Protein AF-A0A7S2SGD9-F1 (afdb_monomer_lite)

Radius of gyration: 20.85 Å; chains: 1; bounding box: 43×42×76 Å

Sequence (222 aa):
QHVSHALKRRSTAASSLIRLTALGIPIEDQLAEINSCLSDIDQLLIPSTINNFINQRFILRKEREIISVFEEAEPKALNYLIAHSRLGLLFYKIKDHRNFSGQHRTELIDLLAVEKISQLTVISRVIVLHALQIMKIPANTRAEYWVRNIILSTKQDDLSELKTLTDAKGDYFCMNKLIYEDIRSETVRQVLLNHFLKESRVQQAHMKMKTKKAKLRSQKAW

pLDDT: mean 83.98, std 17.93, range [31.66, 98.44]

Organism: NCBI:txid49252

Secondary structure (DSSP, 8-state):
-----------SHHHHHHHHHTTT--HHHHHHHHHHHHHHH--TTS-HHHHHHHSHHHHHHHHHHHHHHHHH--HHHHHHHHHHTTHHHHHHHS-B-TTSS-BHHHHHHHIIIIISGGG--HHHHHHHHHHHHHT-GGG-TTHHHHHHHHHHT--HHHHHHHHHHHHTTSSS--HHHIIIII---HHHHHHHHHHHHHHHHHHHHHHHTT-HHHHHHHHH--

Foldseek 3Di:
DDDDDDDDDDDDPVVVVVVCVVVCDPLVVLLVLLVVLLVVLDDVVDDNVRCCVPVVVVNVVSLVSNLVSLVPDDLVSNQVSLVRNQLLSNLVRQAQDPVDPDGSSVSSLCCCLPVCVVSYQLVSLLSSLVSLVSVQLQVDPCSLVSNLSSQLVQAAVSNVVNQCVQQVPPDPRHPVCCLPPRDPDPVSSVSNVVRVVVRVVVNVVCCVVVHPVNVVVVVVDD

Structure (mmCIF, N/CA/C/O backbone):
data_AF-A0A7S2SGD9-F1
#
_entry.id   AF-A0A7S2SGD9-F1
#
loop_
_atom_site.group_PDB
_atom_site.id
_atom_site.type_symbol
_atom_site.label_atom_id
_atom_site.label_alt_id
_atom_site.label_comp_id
_atom_site.label_asym_id
_atom_site.label_entity_id
_atom_site.label_seq_id
_atom_site.pdbx_PDB_ins_code
_atom_site.Cartn_x
_atom_site.Cartn_y
_atom_site.Cartn_z
_atom_site.occupancy
_atom_site.B_iso_or_equiv
_atom_site.auth_seq_id
_atom_site.auth_comp_id
_atom_site.auth_asym_id
_atom_site.auth_atom_id
_atom_site.pdbx_PDB_model_num
ATOM 1 N N . GLN A 1 1 ? -12.868 27.015 -47.276 1.00 36.38 1 GLN A N 1
ATOM 2 C CA . GLN A 1 1 ? -11.548 26.347 -47.369 1.00 36.38 1 GLN A CA 1
ATOM 3 C C . GLN A 1 1 ? -10.688 27.019 -46.297 1.00 36.38 1 GLN A C 1
ATOM 5 O O . GLN A 1 1 ? -10.581 28.226 -46.367 1.00 36.38 1 GLN A O 1
ATOM 10 N N . HIS A 1 2 ? -10.217 26.440 -45.194 1.00 32.00 2 HIS A N 1
ATOM 11 C CA . HIS A 1 2 ? -9.751 25.093 -44.873 1.00 32.00 2 HIS A CA 1
ATOM 12 C C . HIS A 1 2 ? -10.112 24.721 -43.420 1.00 32.00 2 HIS A C 1
ATOM 14 O O . HIS A 1 2 ? -10.297 25.586 -42.569 1.00 32.00 2 HIS A O 1
ATOM 20 N N . VAL A 1 3 ? -10.221 23.414 -43.188 1.00 34.28 3 VAL A N 1
ATOM 21 C CA . VAL A 1 3 ? -10.724 22.735 -41.987 1.00 34.28 3 VAL A CA 1
ATOM 22 C C . VAL A 1 3 ? -9.601 22.452 -40.982 1.00 34.28 3 VAL A C 1
ATOM 24 O O . VAL A 1 3 ? -8.481 22.110 -41.358 1.00 34.28 3 VAL A O 1
ATOM 27 N N . SER A 1 4 ? -9.951 22.562 -39.701 1.00 31.66 4 SER A N 1
ATOM 28 C CA . SER A 1 4 ? -9.201 22.147 -38.518 1.00 31.66 4 SER A CA 1
ATOM 29 C C . SER A 1 4 ? -9.008 20.625 -38.460 1.00 31.66 4 SER A C 1
ATOM 31 O O . SER A 1 4 ? -9.967 19.859 -38.459 1.00 31.66 4 SER A O 1
ATOM 33 N N . HIS A 1 5 ? -7.759 20.172 -38.344 1.00 32.69 5 HIS A N 1
ATOM 34 C CA . HIS A 1 5 ? -7.428 18.780 -38.034 1.00 32.69 5 HIS A CA 1
ATOM 35 C C . HIS A 1 5 ? -6.842 18.690 -36.624 1.00 32.69 5 HIS A C 1
ATOM 37 O O . HIS A 1 5 ? -5.645 18.855 -36.412 1.00 32.69 5 HIS A O 1
ATOM 43 N N . ALA A 1 6 ? -7.701 18.387 -35.655 1.00 36.81 6 ALA A N 1
ATOM 44 C CA . ALA A 1 6 ? -7.309 17.861 -34.357 1.00 36.81 6 ALA A CA 1
ATOM 45 C C . ALA A 1 6 ? -8.192 16.648 -34.038 1.00 36.81 6 ALA A C 1
ATOM 47 O O . ALA A 1 6 ? -9.366 16.626 -34.395 1.00 36.81 6 ALA A O 1
ATOM 48 N N . LEU A 1 7 ? -7.604 15.671 -33.342 1.00 39.56 7 LEU A N 1
ATOM 49 C CA . LEU A 1 7 ? -8.230 14.477 -32.753 1.00 39.56 7 LEU A CA 1
ATOM 50 C C . LEU A 1 7 ? -8.568 13.322 -33.708 1.00 39.56 7 LEU A C 1
ATOM 52 O O . LEU A 1 7 ? -9.699 13.136 -34.144 1.00 39.56 7 LEU A O 1
ATOM 56 N N . LYS A 1 8 ? -7.596 12.422 -33.893 1.00 41.72 8 LYS A N 1
ATOM 57 C CA . LYS A 1 8 ? -7.869 10.983 -34.057 1.00 41.72 8 LYS A CA 1
ATOM 58 C C . LYS A 1 8 ? -6.609 10.173 -33.760 1.00 41.72 8 LYS A C 1
ATOM 60 O O . LYS A 1 8 ? -5.740 10.085 -34.618 1.00 41.72 8 LYS A O 1
ATOM 65 N N . ARG A 1 9 ? -6.512 9.615 -32.541 1.00 38.72 9 ARG A N 1
ATOM 66 C CA . ARG A 1 9 ? -5.774 8.374 -32.176 1.00 38.72 9 ARG A CA 1
ATOM 67 C C . ARG A 1 9 ? -5.704 8.194 -30.649 1.00 38.72 9 ARG A C 1
ATOM 69 O O . ARG A 1 9 ? -4.666 8.381 -30.031 1.00 38.72 9 ARG A O 1
ATOM 76 N N . ARG A 1 10 ? -6.826 7.810 -30.041 1.00 38.41 10 ARG A N 1
ATOM 77 C CA . ARG A 1 10 ? -6.905 7.180 -28.708 1.00 38.41 10 ARG A CA 1
ATOM 78 C C . ARG A 1 10 ? -8.169 6.314 -28.690 1.00 38.41 10 ARG A C 1
ATOM 80 O O . ARG A 1 10 ? -9.200 6.761 -28.213 1.00 38.41 10 ARG A O 1
ATOM 87 N N . SER A 1 11 ? -8.150 5.134 -29.315 1.00 43.75 11 SER A N 1
ATOM 88 C CA . SER A 1 11 ? -9.333 4.250 -29.260 1.00 43.75 11 SER A CA 1
ATOM 89 C C . SER A 1 11 ? -9.083 2.749 -29.434 1.00 43.75 11 SER A C 1
ATOM 91 O O . SER A 1 11 ? -10.053 2.009 -29.513 1.00 43.75 11 SER A O 1
ATOM 93 N N . THR A 1 12 ? -7.844 2.255 -29.503 1.00 47.03 12 THR A N 1
ATOM 94 C CA . THR A 1 12 ? -7.619 0.821 -29.774 1.00 47.03 12 THR A CA 1
ATOM 95 C C . THR A 1 12 ? -7.376 -0.004 -28.507 1.00 47.03 12 THR A C 1
ATOM 97 O O . THR A 1 12 ? -8.088 -0.983 -28.311 1.00 47.03 12 THR A O 1
ATOM 100 N N . ALA A 1 13 ? -6.496 0.424 -27.593 1.00 45.41 13 ALA A N 1
ATOM 101 C CA . ALA A 1 13 ? -6.195 -0.330 -26.361 1.00 45.41 13 ALA A CA 1
ATOM 102 C C . ALA A 1 13 ? -7.305 -0.259 -25.292 1.00 45.41 13 ALA A C 1
ATOM 104 O O . ALA A 1 13 ? -7.604 -1.248 -24.633 1.00 45.41 13 ALA A O 1
ATOM 105 N N . ALA A 1 14 ? -7.983 0.886 -25.170 1.00 42.31 14 ALA A N 1
ATOM 106 C CA . ALA A 1 14 ? -9.119 1.014 -24.255 1.00 42.31 14 ALA A CA 1
ATOM 107 C C . ALA A 1 14 ? -10.314 0.142 -24.691 1.00 42.31 14 ALA A C 1
ATOM 109 O O . ALA A 1 14 ? -11.075 -0.326 -23.857 1.00 42.31 14 ALA A O 1
ATOM 110 N N . SER A 1 15 ? -10.469 -0.134 -25.996 1.00 40.91 15 SER A N 1
ATOM 111 C CA . SER A 1 15 ? -11.592 -0.948 -26.489 1.00 40.91 15 SER A CA 1
ATOM 112 C C . SER A 1 15 ? -11.411 -2.452 -26.253 1.00 40.91 15 SER A C 1
ATOM 114 O O . SER A 1 15 ? -12.405 -3.169 -26.151 1.00 40.91 15 SER A O 1
ATOM 116 N N . SER A 1 16 ? -10.166 -2.935 -26.147 1.00 46.62 16 SER A N 1
ATOM 117 C CA . SER A 1 16 ? -9.882 -4.338 -25.824 1.00 46.62 16 SER A CA 1
ATOM 118 C C . SER A 1 16 ? -10.107 -4.638 -24.343 1.00 46.62 16 SER A C 1
ATOM 120 O O . SER A 1 16 ? -10.657 -5.686 -24.030 1.00 46.62 16 SER A O 1
ATOM 122 N N . LEU A 1 17 ? -9.782 -3.700 -23.451 1.00 42.47 17 LEU A N 1
ATOM 123 C CA . LEU A 1 17 ? -9.960 -3.852 -22.002 1.00 42.47 17 LEU A CA 1
ATOM 124 C C . LEU A 1 17 ? -11.433 -3.732 -21.563 1.00 42.47 17 LEU A C 1
ATOM 126 O O . LEU A 1 17 ? -11.910 -4.518 -20.748 1.00 42.47 17 LEU A O 1
ATOM 130 N N . ILE A 1 18 ? -12.219 -2.878 -22.231 1.00 46.56 18 ILE A N 1
ATOM 131 C CA . ILE A 1 18 ? -13.681 -2.789 -22.028 1.00 46.56 18 ILE A CA 1
ATOM 132 C C . ILE A 1 18 ? -14.410 -4.089 -22.440 1.00 46.56 18 ILE A C 1
ATOM 134 O O . ILE A 1 18 ? -15.470 -4.406 -21.904 1.00 46.56 18 ILE A O 1
ATOM 138 N N . ARG A 1 19 ? -13.854 -4.884 -23.370 1.00 46.31 19 ARG A N 1
ATOM 139 C CA . ARG A 1 19 ? -14.412 -6.206 -23.725 1.00 46.31 19 ARG A CA 1
ATOM 140 C C . ARG A 1 19 ? -14.079 -7.291 -22.701 1.00 46.31 19 ARG A C 1
ATOM 142 O O . ARG A 1 19 ? -14.811 -8.270 -22.615 1.00 46.31 19 ARG A O 1
ATOM 149 N N . LEU A 1 20 ? -13.004 -7.116 -21.939 1.00 44.03 20 LEU A N 1
ATOM 150 C CA . LEU A 1 20 ? -12.495 -8.096 -20.984 1.00 44.03 20 LEU A CA 1
ATOM 151 C C . LEU A 1 20 ? -13.293 -8.059 -19.665 1.00 44.03 20 LEU A C 1
ATOM 153 O O . LEU A 1 20 ? -13.696 -9.099 -19.152 1.00 44.03 20 LEU A O 1
ATOM 157 N N . THR A 1 21 ? -13.665 -6.872 -19.184 1.00 49.03 21 THR A N 1
ATOM 158 C CA . THR A 1 21 ? -14.543 -6.703 -18.007 1.00 49.03 21 THR A CA 1
ATOM 159 C C . THR A 1 21 ? -15.970 -7.222 -18.231 1.00 49.03 21 THR A C 1
ATOM 161 O O . THR A 1 21 ? -16.590 -7.737 -17.304 1.00 49.03 21 THR A O 1
ATOM 164 N N . ALA A 1 22 ? -16.481 -7.172 -19.466 1.00 47.03 22 ALA A N 1
ATOM 165 C CA . ALA A 1 22 ? -17.810 -7.686 -19.816 1.00 47.03 22 ALA A CA 1
ATOM 166 C C . ALA A 1 22 ? -17.899 -9.227 -19.880 1.00 47.03 22 ALA A C 1
ATOM 168 O O . ALA A 1 22 ? -19.002 -9.770 -19.929 1.00 47.03 22 ALA A O 1
ATOM 169 N N . LEU A 1 23 ? -16.761 -9.933 -19.886 1.00 52.06 23 LEU A N 1
ATOM 170 C CA . LEU A 1 23 ? -16.687 -11.393 -20.029 1.00 52.06 23 LEU A CA 1
ATOM 171 C C . LEU A 1 23 ? -16.534 -12.147 -18.699 1.00 52.06 23 LEU A C 1
ATOM 173 O O . LEU A 1 23 ? -16.456 -13.372 -18.715 1.00 52.06 23 LEU A O 1
ATOM 177 N N . GLY A 1 24 ? -16.520 -11.451 -17.556 1.00 55.81 24 GLY A N 1
ATOM 178 C CA . GLY A 1 24 ? -16.392 -12.101 -16.248 1.00 55.81 24 GLY A CA 1
ATOM 179 C C . GLY A 1 24 ? -15.067 -12.847 -16.093 1.00 55.81 24 GLY A C 1
ATOM 180 O O . GLY A 1 24 ? -15.061 -13.996 -15.658 1.00 55.81 24 GLY A O 1
ATOM 181 N N . ILE A 1 25 ? -13.960 -12.214 -16.494 1.00 62.22 25 ILE A N 1
ATOM 182 C CA . ILE A 1 25 ? -12.629 -12.825 -16.422 1.00 62.22 25 ILE A CA 1
ATOM 183 C C . ILE A 1 25 ? -12.334 -13.259 -14.981 1.00 62.22 25 ILE A C 1
ATOM 185 O O . ILE A 1 25 ? -12.420 -12.425 -14.071 1.00 62.22 25 ILE A O 1
ATOM 189 N N . PRO A 1 26 ? -11.991 -14.541 -14.767 1.00 80.44 26 PRO A N 1
ATOM 190 C CA . PRO A 1 26 ? -11.557 -15.052 -13.478 1.00 80.44 26 PRO A CA 1
ATOM 191 C C . PRO A 1 26 ? -10.418 -14.210 -12.894 1.00 80.44 26 PRO A C 1
ATOM 193 O O . PRO A 1 26 ? -9.505 -13.782 -13.600 1.00 80.44 26 PRO A O 1
ATOM 196 N N . ILE A 1 27 ? -10.439 -13.986 -11.581 1.00 86.31 27 ILE A N 1
ATOM 197 C CA . ILE A 1 27 ? -9.396 -13.212 -10.885 1.00 86.31 27 ILE A CA 1
ATOM 198 C C . ILE A 1 27 ? -8.018 -13.880 -11.077 1.00 86.31 27 ILE A C 1
ATOM 200 O O . ILE A 1 27 ? -6.978 -13.221 -11.117 1.00 86.31 27 ILE A O 1
ATOM 204 N N . GLU A 1 28 ? -8.018 -15.199 -11.237 1.00 87.50 28 GLU A N 1
ATOM 205 C CA . GLU A 1 28 ? -6.866 -16.041 -11.529 1.00 87.50 28 GLU A CA 1
ATOM 206 C C . GLU A 1 28 ? -6.192 -15.670 -12.857 1.00 87.50 28 GLU A C 1
ATOM 208 O O . GLU A 1 28 ? -4.963 -15.635 -12.922 1.00 87.50 28 GLU A O 1
ATOM 213 N N . ASP A 1 29 ? -6.970 -15.320 -13.882 1.00 89.31 29 ASP A N 1
ATOM 214 C CA . ASP A 1 29 ? -6.445 -14.922 -15.191 1.00 89.31 29 ASP A CA 1
ATOM 215 C C . ASP A 1 29 ? -5.781 -13.541 -15.114 1.00 89.31 29 ASP A C 1
ATOM 217 O O . ASP A 1 29 ? -4.698 -13.340 -15.663 1.00 89.31 29 ASP A O 1
ATOM 221 N N . GLN A 1 30 ? -6.364 -12.610 -14.350 1.00 91.50 30 GLN A N 1
ATOM 222 C CA . GLN A 1 30 ? -5.750 -11.302 -14.073 1.00 91.50 30 GLN A CA 1
ATOM 223 C C . GLN A 1 30 ? -4.413 -11.453 -13.331 1.00 91.50 30 GLN A C 1
ATOM 225 O O . GLN A 1 30 ? -3.430 -10.772 -13.630 1.00 91.50 30 GLN A O 1
ATOM 230 N N . LEU A 1 31 ? -4.344 -12.375 -12.365 1.00 92.94 31 LEU A N 1
ATOM 231 C CA . LEU A 1 31 ? -3.099 -12.684 -11.664 1.00 92.94 31 LEU A CA 1
ATOM 232 C C . LEU A 1 31 ? -2.069 -13.332 -12.604 1.00 92.94 31 LEU A C 1
ATOM 234 O O . LEU A 1 31 ? -0.879 -13.008 -12.531 1.00 92.94 31 LEU A O 1
ATOM 238 N N . ALA A 1 32 ? -2.506 -14.237 -13.482 1.00 93.38 32 ALA A N 1
ATOM 239 C CA . ALA A 1 32 ? -1.651 -14.856 -14.488 1.00 93.38 32 ALA A CA 1
ATOM 240 C C . ALA A 1 32 ? -1.077 -13.813 -15.459 1.00 93.38 32 ALA A C 1
ATOM 242 O O . ALA A 1 32 ? 0.116 -13.859 -15.761 1.00 93.38 32 ALA A O 1
ATOM 243 N N . GLU A 1 33 ? -1.878 -12.828 -15.870 1.00 93.94 33 GLU A N 1
ATOM 244 C CA . GLU A 1 33 ? -1.443 -11.711 -16.711 1.00 93.94 33 GLU A CA 1
ATOM 245 C C . GLU A 1 33 ? -0.350 -10.875 -16.030 1.00 93.94 33 GLU A C 1
ATOM 247 O O . GLU A 1 33 ? 0.700 -10.628 -16.632 1.00 93.94 33 GLU A O 1
ATOM 252 N N . ILE A 1 34 ? -0.535 -10.513 -14.753 1.00 95.00 34 ILE A N 1
ATOM 253 C CA . ILE A 1 34 ? 0.489 -9.794 -13.977 1.00 95.00 34 ILE A CA 1
ATOM 254 C C . ILE A 1 34 ? 1.791 -10.599 -13.919 1.00 95.00 34 ILE A C 1
ATOM 256 O O . ILE A 1 34 ? 2.870 -10.050 -14.152 1.00 95.00 34 ILE A O 1
ATOM 260 N N . ASN A 1 35 ? 1.706 -11.899 -13.627 1.00 93.75 35 ASN A N 1
ATOM 261 C CA . ASN A 1 35 ? 2.880 -12.765 -13.525 1.00 93.75 35 ASN A CA 1
ATOM 262 C C . ASN A 1 35 ? 3.594 -12.935 -14.872 1.00 93.75 35 ASN A C 1
ATOM 264 O O . ASN A 1 35 ? 4.825 -12.895 -14.914 1.00 93.75 35 ASN A O 1
ATOM 268 N N . SER A 1 36 ? 2.843 -13.070 -15.968 1.00 93.50 36 SER A N 1
ATOM 269 C CA . SER A 1 36 ? 3.401 -13.130 -17.321 1.00 93.50 36 SER A CA 1
ATOM 270 C C . SER A 1 36 ? 4.138 -11.837 -17.661 1.00 93.50 36 SER A C 1
ATOM 272 O O . SER A 1 36 ? 5.290 -11.880 -18.085 1.00 93.50 36 SER A O 1
ATOM 274 N N . CYS A 1 37 ? 3.518 -10.679 -17.417 1.00 93.06 37 CYS A N 1
ATOM 275 C CA . CYS A 1 37 ? 4.150 -9.387 -17.673 1.00 93.06 37 CYS A CA 1
ATOM 276 C C . CYS A 1 37 ? 5.397 -9.178 -16.809 1.00 93.06 37 CYS A C 1
ATOM 278 O O . CYS A 1 37 ? 6.405 -8.664 -17.290 1.00 93.06 37 CYS A O 1
ATOM 280 N N . LEU A 1 38 ? 5.359 -9.596 -15.542 1.00 91.25 38 LEU A N 1
ATOM 281 C CA . LEU A 1 38 ? 6.513 -9.509 -14.652 1.00 91.25 38 LEU A CA 1
ATOM 282 C C . LEU A 1 38 ? 7.669 -10.396 -15.132 1.00 91.25 38 LEU A C 1
ATOM 284 O O . LEU A 1 38 ? 8.817 -9.955 -15.104 1.00 91.25 38 LEU A O 1
ATOM 288 N N . SER A 1 39 ? 7.371 -11.611 -15.598 1.00 89.94 39 SER A N 1
ATOM 289 C CA . SER A 1 39 ? 8.368 -12.510 -16.187 1.00 89.94 39 SER A CA 1
ATOM 290 C C . SER A 1 39 ? 8.989 -11.923 -17.458 1.00 89.94 39 SER A C 1
ATOM 292 O O . SER A 1 39 ? 10.193 -12.047 -17.663 1.00 89.94 39 SER A O 1
ATOM 294 N N . ASP A 1 40 ? 8.191 -11.249 -18.289 1.00 88.38 40 ASP A N 1
ATOM 295 C CA . ASP A 1 40 ? 8.666 -10.581 -19.507 1.00 88.38 40 ASP A CA 1
ATOM 296 C C . ASP A 1 40 ? 9.615 -9.409 -19.203 1.00 88.38 40 ASP A C 1
ATOM 298 O O . ASP A 1 40 ? 10.552 -9.143 -19.965 1.00 88.38 40 ASP A O 1
ATOM 302 N N . ILE A 1 41 ? 9.377 -8.701 -18.093 1.00 86.81 41 ILE A N 1
ATOM 303 C CA . ILE A 1 41 ? 10.238 -7.616 -17.603 1.00 86.81 41 ILE A CA 1
ATOM 304 C C . ILE A 1 41 ? 11.534 -8.186 -17.003 1.00 86.81 41 ILE A C 1
ATOM 306 O O . ILE A 1 41 ? 12.618 -7.636 -17.227 1.00 86.81 41 ILE A O 1
ATOM 310 N N . ASP A 1 42 ? 11.443 -9.281 -16.244 1.00 80.50 42 ASP A N 1
ATOM 311 C CA . ASP A 1 42 ? 12.562 -9.874 -15.507 1.00 80.50 42 ASP A CA 1
ATOM 312 C C . ASP A 1 42 ? 13.354 -10.910 -16.323 1.00 80.50 42 ASP A C 1
ATOM 314 O O . ASP A 1 42 ? 13.400 -12.099 -16.007 1.00 80.50 42 ASP A O 1
ATOM 318 N N . GLN A 1 43 ? 14.017 -10.454 -17.387 1.00 69.31 43 GLN A N 1
ATOM 319 C CA . GLN A 1 43 ? 14.878 -11.319 -18.199 1.00 69.31 43 GLN A CA 1
ATOM 320 C C . GLN A 1 43 ? 16.208 -11.606 -17.482 1.00 69.31 43 GLN A C 1
ATOM 322 O O . GLN A 1 43 ? 17.135 -10.800 -17.514 1.00 69.31 43 GLN A O 1
ATOM 327 N N . LEU A 1 44 ? 16.314 -12.795 -16.874 1.00 56.69 44 LEU A N 1
ATOM 328 C CA . LEU A 1 44 ? 17.480 -13.301 -16.122 1.00 56.69 44 LEU A CA 1
ATOM 329 C C . LEU A 1 44 ? 18.831 -13.187 -16.849 1.00 56.69 44 LEU A C 1
ATOM 331 O O . LEU A 1 44 ? 19.870 -13.081 -16.202 1.00 56.69 44 LEU A O 1
ATOM 335 N N . LEU A 1 45 ? 18.826 -13.235 -18.182 1.00 57.66 45 LEU A N 1
ATOM 336 C CA . LEU A 1 45 ? 20.042 -13.314 -18.997 1.00 57.66 45 LEU A CA 1
ATOM 337 C C . LEU A 1 45 ? 20.647 -11.948 -19.341 1.00 57.66 45 LEU A C 1
ATOM 339 O O . LEU A 1 45 ? 21.778 -11.891 -19.820 1.00 57.66 45 LEU A O 1
ATOM 343 N N . ILE A 1 46 ? 19.924 -10.849 -19.108 1.00 60.94 46 ILE A N 1
ATOM 344 C CA . ILE A 1 46 ? 20.374 -9.508 -19.482 1.00 60.94 46 ILE A CA 1
ATOM 345 C C . ILE A 1 46 ? 20.306 -8.610 -18.245 1.00 60.94 46 ILE A C 1
ATOM 347 O O . ILE A 1 46 ? 19.229 -8.444 -17.671 1.00 60.94 46 ILE A O 1
AT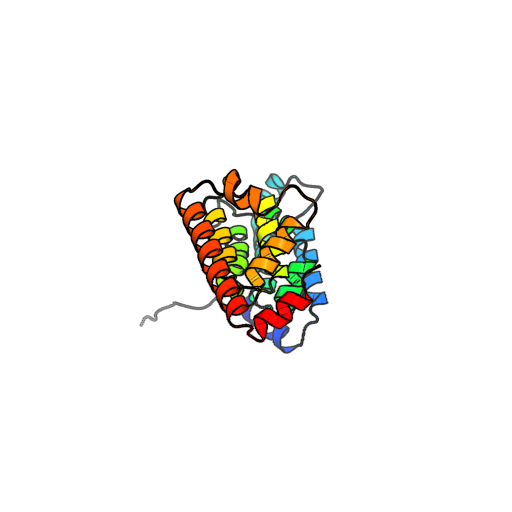OM 351 N N . PRO A 1 47 ? 21.419 -7.970 -17.834 1.00 67.12 47 PRO A N 1
ATOM 352 C CA . PRO A 1 47 ? 21.388 -6.966 -16.779 1.00 67.12 47 PRO A CA 1
ATOM 353 C C . PRO A 1 47 ? 20.276 -5.943 -17.033 1.00 67.12 47 PRO A C 1
ATOM 355 O O . PRO A 1 47 ? 20.147 -5.423 -18.142 1.00 67.12 47 PRO A O 1
ATOM 358 N N . SER A 1 48 ? 19.484 -5.625 -16.009 1.00 63.84 48 SER A N 1
ATOM 359 C CA . SER A 1 48 ? 18.281 -4.785 -16.139 1.00 63.84 48 SER A CA 1
ATOM 360 C C . SER A 1 48 ? 18.546 -3.430 -16.803 1.00 63.84 48 SER A C 1
ATOM 362 O O . SER A 1 48 ? 17.712 -2.945 -17.559 1.00 63.84 48 SER A O 1
ATOM 364 N N . THR A 1 49 ? 19.730 -2.848 -16.607 1.00 64.94 49 THR A N 1
ATOM 365 C CA . THR A 1 49 ? 20.177 -1.626 -17.296 1.00 64.94 49 THR A CA 1
ATOM 366 C C . THR A 1 49 ? 20.245 -1.794 -18.817 1.00 64.94 49 THR A C 1
ATOM 368 O O . THR A 1 49 ? 19.821 -0.906 -19.550 1.00 64.94 49 THR A O 1
ATOM 371 N N . ILE A 1 50 ? 20.751 -2.935 -19.292 1.00 62.59 50 ILE A N 1
ATOM 372 C CA . ILE A 1 50 ? 20.903 -3.244 -20.718 1.00 62.59 50 ILE A CA 1
ATOM 373 C C . ILE A 1 50 ? 19.540 -3.612 -21.317 1.00 62.59 50 ILE A C 1
ATOM 375 O O . ILE A 1 50 ? 19.188 -3.106 -22.380 1.00 62.59 50 ILE A O 1
ATOM 379 N N . ASN A 1 51 ? 18.728 -4.408 -20.609 1.00 65.44 51 ASN A N 1
ATOM 380 C CA . ASN A 1 51 ? 17.383 -4.757 -21.077 1.00 65.44 51 ASN A CA 1
ATOM 381 C C . ASN A 1 51 ? 16.484 -3.511 -21.190 1.00 65.44 51 ASN A C 1
ATOM 383 O O . ASN A 1 51 ? 15.841 -3.298 -22.216 1.00 65.44 51 ASN A O 1
ATOM 387 N N . ASN A 1 52 ? 16.517 -2.630 -20.182 1.00 63.00 52 ASN A N 1
ATOM 388 C CA . ASN A 1 52 ? 15.782 -1.361 -20.191 1.00 63.00 52 ASN A CA 1
ATOM 389 C C . ASN A 1 52 ? 16.220 -0.423 -21.318 1.00 63.00 52 ASN A C 1
ATOM 391 O O . ASN A 1 52 ? 15.416 0.386 -21.767 1.00 63.00 52 ASN A O 1
ATOM 395 N N . PHE A 1 53 ? 17.469 -0.518 -21.774 1.00 66.00 53 PHE A N 1
ATOM 396 C CA . PHE A 1 53 ? 17.984 0.306 -22.862 1.00 66.00 53 PHE A CA 1
ATOM 397 C C . PHE A 1 53 ? 17.589 -0.238 -24.244 1.00 66.00 53 PHE A C 1
ATOM 399 O O . PHE A 1 53 ? 17.186 0.531 -25.113 1.00 66.00 53 PHE A O 1
ATOM 406 N N . ILE A 1 54 ? 17.653 -1.559 -24.442 1.00 68.25 54 ILE A N 1
ATOM 407 C CA . ILE A 1 54 ? 17.396 -2.201 -25.744 1.00 68.25 54 ILE A CA 1
ATOM 408 C C . ILE A 1 54 ? 15.891 -2.388 -25.994 1.00 68.25 54 ILE A C 1
ATOM 410 O O . ILE A 1 54 ? 15.395 -2.084 -27.077 1.00 68.25 54 ILE A O 1
ATOM 414 N N . ASN A 1 55 ? 15.144 -2.834 -24.980 1.00 77.88 55 ASN A N 1
ATOM 415 C CA . ASN A 1 55 ? 13.730 -3.209 -25.086 1.00 77.88 55 ASN A CA 1
ATOM 416 C C . ASN A 1 55 ? 12.793 -2.214 -24.388 1.00 77.88 55 ASN A C 1
ATOM 418 O O . ASN A 1 55 ? 11.682 -2.572 -23.991 1.00 77.88 55 ASN A O 1
ATOM 422 N N . GLN A 1 56 ? 13.205 -0.948 -24.255 1.00 81.56 56 GLN A N 1
ATOM 423 C CA . GLN A 1 56 ? 12.500 0.048 -23.442 1.00 81.56 56 GLN A CA 1
ATOM 424 C C . GLN A 1 56 ? 10.997 0.132 -23.747 1.00 81.56 56 GLN A C 1
ATOM 426 O O . GLN A 1 56 ? 10.175 0.109 -22.838 1.00 81.56 56 GLN A O 1
ATOM 431 N N . ARG A 1 57 ? 10.608 0.184 -25.030 1.00 85.19 57 ARG A N 1
ATOM 432 C CA . ARG A 1 57 ? 9.189 0.270 -25.433 1.00 85.19 57 ARG A CA 1
ATOM 433 C C . ARG A 1 57 ? 8.382 -0.961 -25.027 1.00 85.19 57 ARG A C 1
ATOM 435 O O . ARG A 1 57 ? 7.219 -0.828 -24.658 1.00 85.19 57 ARG A O 1
ATOM 442 N N . PHE A 1 58 ? 8.986 -2.142 -25.122 1.00 87.94 58 PHE A N 1
ATOM 443 C CA . PHE A 1 58 ? 8.347 -3.391 -24.727 1.00 87.94 58 PHE A CA 1
ATOM 444 C C . PHE A 1 58 ? 8.133 -3.426 -23.211 1.00 87.94 58 PHE A C 1
ATOM 446 O O . PHE A 1 58 ? 7.023 -3.697 -22.765 1.00 87.94 58 PHE A O 1
ATOM 453 N N . ILE A 1 59 ? 9.156 -3.053 -22.439 1.00 88.12 59 ILE A N 1
ATOM 454 C CA . ILE A 1 59 ? 9.100 -3.009 -20.972 1.00 88.12 59 ILE A CA 1
ATOM 455 C C . ILE A 1 59 ? 8.068 -1.986 -20.500 1.00 88.12 59 ILE A C 1
ATOM 457 O O . ILE A 1 59 ? 7.203 -2.331 -19.706 1.00 88.12 59 ILE A O 1
ATOM 461 N N . LEU A 1 60 ? 8.080 -0.769 -21.054 1.00 88.88 60 LEU A N 1
ATOM 462 C CA . LEU A 1 60 ? 7.087 0.261 -20.731 1.00 88.88 60 LEU A CA 1
ATOM 463 C C . LEU A 1 60 ? 5.656 -0.216 -21.002 1.00 88.88 60 LEU A C 1
ATOM 465 O O . LEU A 1 60 ? 4.751 0.069 -20.222 1.00 88.88 60 LEU A O 1
ATOM 469 N N . ARG A 1 61 ? 5.442 -0.960 -22.094 1.00 90.94 61 ARG A N 1
ATOM 470 C CA . ARG A 1 61 ? 4.135 -1.548 -22.392 1.00 90.94 61 ARG A CA 1
ATOM 471 C C . ARG A 1 61 ? 3.739 -2.586 -21.338 1.00 90.94 61 ARG A C 1
ATOM 473 O O . ARG A 1 61 ? 2.613 -2.533 -20.863 1.00 90.94 61 ARG A O 1
ATOM 480 N N . LYS A 1 62 ? 4.652 -3.477 -20.945 1.00 92.94 62 LYS A N 1
ATOM 481 C CA . LYS A 1 62 ? 4.396 -4.508 -19.926 1.00 92.94 62 LYS A CA 1
ATOM 482 C C . LYS A 1 62 ? 4.150 -3.932 -18.537 1.00 92.94 62 LYS A C 1
ATOM 484 O O . LYS A 1 62 ? 3.232 -4.365 -17.854 1.00 92.94 62 LYS A O 1
ATOM 489 N N . GLU A 1 63 ? 4.902 -2.913 -18.139 1.00 93.62 63 GLU A N 1
ATOM 490 C CA . GLU A 1 63 ? 4.637 -2.179 -16.901 1.00 93.62 63 GLU A CA 1
ATOM 491 C C . GLU A 1 63 ? 3.243 -1.541 -16.926 1.00 93.62 63 GLU A C 1
ATOM 493 O O . GLU A 1 63 ? 2.512 -1.627 -15.941 1.00 93.62 63 GLU A O 1
ATOM 498 N N . ARG A 1 64 ? 2.847 -0.951 -18.063 1.00 94.00 64 ARG A N 1
ATOM 499 C CA . ARG A 1 64 ? 1.517 -0.361 -18.209 1.00 94.00 64 ARG A CA 1
ATOM 500 C C . ARG A 1 64 ? 0.399 -1.404 -18.186 1.00 94.00 64 ARG A C 1
ATOM 502 O O . ARG A 1 64 ? -0.623 -1.137 -17.568 1.00 94.00 64 ARG A O 1
ATOM 509 N N . GLU A 1 65 ? 0.597 -2.564 -18.813 1.00 95.00 65 GLU A N 1
ATOM 510 C CA . GLU A 1 65 ? -0.338 -3.701 -18.747 1.00 95.00 65 GLU A CA 1
ATOM 511 C C . GLU A 1 65 ? -0.584 -4.101 -17.281 1.00 95.00 65 GLU A C 1
ATOM 513 O O . GLU A 1 65 ? -1.733 -4.138 -16.848 1.00 95.00 65 GLU A O 1
ATOM 518 N N . ILE A 1 66 ? 0.476 -4.250 -16.472 1.00 95.75 66 ILE A N 1
ATOM 519 C CA . ILE A 1 66 ? 0.343 -4.541 -15.032 1.00 95.75 66 ILE A CA 1
ATOM 520 C C . ILE A 1 66 ? -0.488 -3.468 -14.314 1.00 95.75 66 ILE A C 1
ATOM 522 O O . ILE A 1 66 ? -1.385 -3.804 -13.543 1.00 95.75 66 ILE A O 1
ATOM 526 N N . ILE A 1 67 ? -0.202 -2.182 -14.547 1.00 96.38 67 ILE A N 1
ATOM 527 C CA . ILE A 1 67 ? -0.934 -1.079 -13.900 1.00 96.38 67 ILE A CA 1
ATOM 528 C C . ILE A 1 67 ? -2.413 -1.109 -14.289 1.00 96.38 67 ILE A C 1
ATOM 530 O O . ILE A 1 67 ? -3.265 -0.980 -13.412 1.00 96.38 67 ILE A O 1
ATOM 534 N N . SER A 1 68 ? -2.720 -1.329 -15.569 1.00 96.06 68 SER A N 1
ATOM 535 C CA . SER A 1 68 ? -4.096 -1.389 -16.062 1.00 96.06 68 SER A CA 1
ATOM 536 C C . SER A 1 68 ? -4.904 -2.518 -15.418 1.00 96.06 68 SER A C 1
ATOM 538 O O . SER A 1 68 ? -6.056 -2.288 -15.061 1.00 96.06 68 SER A O 1
ATOM 540 N N . VAL A 1 69 ? -4.299 -3.681 -15.143 1.00 96.62 69 VAL A N 1
ATOM 541 C CA . VAL A 1 69 ? -4.979 -4.755 -14.393 1.00 96.62 69 VAL A CA 1
ATOM 542 C C . VAL A 1 69 ? -5.403 -4.276 -12.996 1.00 96.62 69 VAL A C 1
ATOM 544 O O . VAL A 1 69 ? -6.550 -4.468 -12.592 1.00 96.62 69 VAL A O 1
ATOM 547 N N . PHE A 1 70 ? -4.520 -3.597 -12.253 1.00 96.88 70 PHE A N 1
ATOM 548 C CA . PHE A 1 70 ? -4.878 -3.036 -10.941 1.00 96.88 70 PHE A CA 1
ATOM 549 C C . PHE A 1 70 ? -5.886 -1.882 -11.045 1.00 96.88 70 PHE A C 1
ATOM 551 O O . PHE A 1 70 ? -6.751 -1.741 -10.175 1.00 96.88 70 PHE A O 1
ATOM 558 N N . GLU A 1 71 ? -5.782 -1.048 -12.079 1.00 96.50 71 GLU A N 1
ATOM 559 C CA . GLU A 1 71 ? -6.644 0.115 -12.321 1.00 96.50 71 GLU A CA 1
ATOM 560 C C . GLU A 1 71 ? -8.085 -0.296 -12.642 1.00 96.50 71 GLU A C 1
ATOM 562 O O . GLU A 1 71 ? -9.028 0.336 -12.167 1.00 96.50 71 GLU A O 1
ATOM 567 N N . GLU A 1 72 ? -8.277 -1.406 -13.343 1.00 94.19 72 GLU A N 1
ATOM 568 C CA . GLU A 1 72 ? -9.600 -1.888 -13.752 1.00 94.19 72 GLU A CA 1
ATOM 569 C C . GLU A 1 72 ? -10.209 -2.893 -12.765 1.00 94.19 72 GLU A C 1
ATOM 571 O O . GLU A 1 72 ? -11.420 -3.107 -12.770 1.00 94.19 72 GLU A O 1
ATOM 576 N N . ALA A 1 73 ? -9.404 -3.469 -11.864 1.00 94.19 73 ALA A N 1
ATOM 577 C CA . ALA A 1 73 ? -9.884 -4.443 -10.890 1.00 94.19 73 ALA A CA 1
ATOM 578 C C . ALA A 1 73 ? -10.960 -3.872 -9.946 1.00 94.19 73 ALA A C 1
ATOM 580 O O . ALA A 1 73 ? -10.771 -2.832 -9.298 1.00 94.19 73 ALA A O 1
ATOM 581 N N . GLU A 1 74 ? -12.061 -4.616 -9.810 1.00 93.19 74 GLU A N 1
ATOM 582 C CA . GLU A 1 74 ? -13.093 -4.396 -8.794 1.00 93.19 74 GLU A CA 1
ATOM 583 C C . GLU A 1 74 ? -12.543 -4.609 -7.374 1.00 93.19 74 GLU A C 1
ATOM 585 O O . GLU A 1 74 ? -11.583 -5.362 -7.203 1.00 93.19 74 GLU A O 1
ATOM 590 N N . PRO A 1 75 ? -13.166 -4.052 -6.314 1.00 95.12 75 PRO A N 1
ATOM 591 C CA . PRO A 1 75 ? -12.633 -4.125 -4.952 1.00 95.12 75 PRO A CA 1
ATOM 592 C C . PRO A 1 75 ? -12.249 -5.538 -4.486 1.00 95.12 75 PRO A C 1
ATOM 594 O O . PRO A 1 75 ? -11.187 -5.726 -3.893 1.00 95.12 75 PRO A O 1
ATOM 597 N N . LYS A 1 76 ? -13.074 -6.556 -4.765 1.00 93.38 76 LYS A N 1
ATOM 598 C CA . LYS A 1 76 ? -12.775 -7.943 -4.370 1.00 93.38 76 LYS A CA 1
ATOM 599 C C . LYS A 1 76 ? -11.553 -8.492 -5.116 1.00 93.38 76 LYS A C 1
ATOM 601 O O . LYS A 1 76 ? -10.657 -9.041 -4.475 1.00 93.38 76 LYS A O 1
ATOM 606 N N . ALA A 1 77 ? -11.510 -8.308 -6.436 1.00 94.44 77 ALA A N 1
ATOM 607 C CA . ALA A 1 77 ? -10.389 -8.719 -7.276 1.00 94.44 77 ALA A CA 1
ATOM 608 C C . ALA A 1 77 ? -9.109 -7.974 -6.884 1.00 94.44 77 ALA A C 1
ATOM 610 O O . ALA A 1 77 ? -8.092 -8.600 -6.626 1.00 94.44 77 ALA A O 1
ATOM 611 N N . LEU A 1 78 ? -9.179 -6.656 -6.700 1.00 96.94 78 LEU A N 1
ATOM 612 C CA . LEU A 1 78 ? -8.057 -5.812 -6.298 1.00 96.94 78 LEU A CA 1
ATOM 613 C C . LEU A 1 78 ? -7.380 -6.308 -5.015 1.00 96.94 78 LEU A C 1
ATOM 615 O O . LEU A 1 78 ? -6.158 -6.437 -4.964 1.00 96.94 78 LEU A O 1
ATOM 619 N N . ASN A 1 79 ? -8.167 -6.615 -3.980 1.00 97.25 79 ASN A N 1
ATOM 620 C CA . ASN A 1 79 ? -7.635 -7.142 -2.724 1.00 97.25 79 ASN A CA 1
ATOM 621 C C . ASN A 1 79 ? -6.999 -8.526 -2.898 1.00 97.25 79 ASN A C 1
ATOM 623 O O . ASN A 1 79 ? -5.957 -8.799 -2.304 1.00 97.25 79 ASN A O 1
ATOM 627 N N . TYR A 1 80 ? -7.593 -9.383 -3.731 1.00 95.94 80 TYR A N 1
ATOM 628 C CA . TYR A 1 80 ? -6.995 -10.670 -4.068 1.00 95.94 80 TYR A CA 1
ATOM 629 C C . TYR A 1 80 ? -5.667 -10.489 -4.814 1.00 95.94 80 TYR A C 1
ATOM 631 O O . TYR A 1 80 ? -4.669 -11.091 -4.426 1.00 95.94 80 TYR A O 1
ATOM 639 N N . LEU A 1 81 ? -5.618 -9.633 -5.836 1.00 97.00 81 LEU A N 1
ATOM 640 C CA . LEU A 1 81 ? -4.412 -9.385 -6.624 1.00 97.00 81 LEU A CA 1
ATOM 641 C C . LEU A 1 81 ? -3.274 -8.873 -5.739 1.00 97.00 81 LEU A C 1
ATOM 643 O O . LEU A 1 81 ? -2.185 -9.434 -5.779 1.00 97.00 81 LEU A O 1
ATOM 647 N N . ILE A 1 82 ? -3.537 -7.893 -4.867 1.00 97.25 82 ILE A N 1
ATOM 648 C CA . ILE A 1 82 ? -2.541 -7.371 -3.914 1.00 97.25 82 ILE A CA 1
ATOM 649 C C . ILE A 1 82 ? -1.967 -8.485 -3.029 1.00 97.25 82 ILE A C 1
ATOM 651 O O . ILE A 1 82 ? -0.759 -8.515 -2.786 1.00 97.25 82 ILE A O 1
ATOM 655 N N . ALA A 1 83 ? -2.810 -9.411 -2.567 1.00 95.12 83 ALA A N 1
ATOM 656 C CA . ALA A 1 83 ? -2.391 -10.518 -1.712 1.00 95.12 83 ALA A CA 1
ATOM 657 C C . ALA A 1 83 ? -1.531 -11.571 -2.426 1.00 95.12 83 ALA A C 1
ATOM 659 O O . ALA A 1 83 ? -0.694 -12.197 -1.779 1.00 95.12 83 ALA A O 1
ATOM 660 N N . HIS A 1 84 ? -1.685 -11.745 -3.742 1.00 94.62 84 HIS A N 1
ATOM 661 C CA . HIS A 1 84 ? -1.067 -12.858 -4.471 1.00 94.62 84 HIS A CA 1
ATOM 662 C C . HIS A 1 84 ? 0.003 -12.434 -5.492 1.00 94.62 84 HIS A C 1
ATOM 664 O O . HIS A 1 84 ? 0.797 -13.268 -5.923 1.00 94.62 84 HIS A O 1
ATOM 670 N N . SER A 1 85 ? 0.102 -11.150 -5.845 1.00 93.06 85 SER A N 1
ATOM 671 C CA . SER A 1 85 ? 0.995 -10.659 -6.908 1.00 93.06 85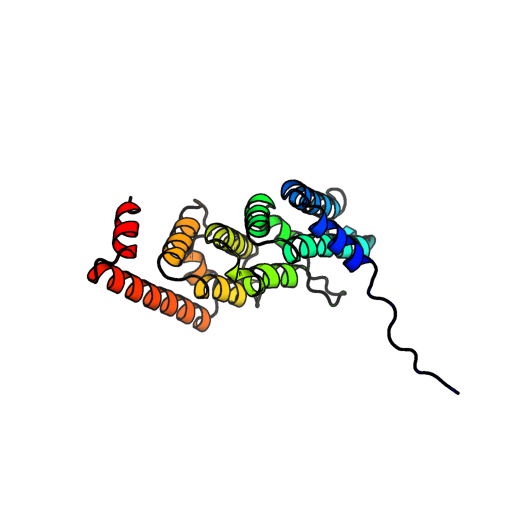 SER A CA 1
ATOM 672 C C . SER A 1 85 ? 2.443 -10.386 -6.475 1.00 93.06 85 SER A C 1
ATOM 674 O O . SER A 1 85 ? 3.218 -9.818 -7.244 1.00 93.06 85 SER A O 1
ATOM 676 N N . ARG A 1 86 ? 2.826 -10.741 -5.237 1.00 92.06 86 ARG A N 1
ATOM 677 C CA . ARG A 1 86 ? 4.152 -10.443 -4.648 1.00 92.06 86 ARG A CA 1
ATOM 678 C C . ARG A 1 86 ? 4.515 -8.956 -4.784 1.00 92.06 86 ARG A C 1
ATOM 680 O O . ARG A 1 86 ? 5.552 -8.600 -5.341 1.00 92.06 86 ARG A O 1
ATOM 687 N N . LEU A 1 87 ? 3.658 -8.078 -4.261 1.00 94.88 87 LEU A N 1
ATOM 688 C CA . LEU A 1 87 ? 3.685 -6.633 -4.525 1.00 94.88 87 LEU A CA 1
ATOM 689 C C . LEU A 1 87 ? 5.051 -5.945 -4.319 1.00 94.88 87 LEU A C 1
ATOM 691 O O . LEU A 1 87 ? 5.425 -5.080 -5.107 1.00 94.88 87 LEU A O 1
ATOM 695 N N . GLY A 1 88 ? 5.834 -6.353 -3.315 1.00 92.56 88 GLY A N 1
ATOM 696 C CA . GLY A 1 88 ? 7.189 -5.822 -3.108 1.00 92.56 88 GLY A CA 1
ATOM 697 C C . GLY A 1 88 ? 8.121 -6.056 -4.305 1.00 92.56 88 GLY A C 1
ATOM 698 O O . GLY A 1 88 ? 8.885 -5.165 -4.679 1.00 92.56 88 GLY A O 1
ATOM 699 N N . LEU A 1 89 ? 8.017 -7.217 -4.962 1.00 92.19 89 LEU A N 1
ATOM 700 C CA . LEU A 1 89 ? 8.775 -7.521 -6.176 1.00 92.19 89 LEU A CA 1
ATOM 701 C C . LEU A 1 89 ? 8.300 -6.665 -7.354 1.00 92.19 89 LEU A C 1
ATOM 703 O O . LEU A 1 89 ? 9.137 -6.147 -8.089 1.00 92.19 89 LEU A O 1
ATOM 707 N N . LEU A 1 90 ? 6.987 -6.458 -7.503 1.00 93.81 90 LEU A N 1
ATOM 708 C CA . LEU A 1 90 ? 6.440 -5.564 -8.531 1.00 93.81 90 LEU A CA 1
ATOM 709 C C . LEU A 1 90 ? 6.970 -4.137 -8.367 1.00 93.81 90 LEU A C 1
ATOM 711 O O . LEU A 1 90 ? 7.518 -3.577 -9.314 1.00 93.81 90 LEU A O 1
ATOM 715 N N . PHE A 1 91 ? 6.898 -3.573 -7.156 1.00 93.19 91 PHE A N 1
ATOM 716 C CA . PHE A 1 91 ? 7.448 -2.241 -6.876 1.00 93.19 91 PHE A CA 1
ATOM 717 C C . PHE A 1 91 ? 8.953 -2.187 -7.147 1.00 93.19 91 PHE A C 1
ATOM 719 O O . PHE A 1 91 ? 9.474 -1.192 -7.661 1.00 93.19 91 PHE A O 1
ATOM 726 N N . TYR A 1 92 ? 9.678 -3.263 -6.844 1.00 89.81 92 TYR A N 1
ATOM 727 C CA . TYR A 1 92 ? 11.097 -3.339 -7.143 1.00 89.81 92 TYR A CA 1
ATOM 728 C C . TYR A 1 92 ? 11.376 -3.373 -8.650 1.00 89.81 92 TYR A C 1
ATOM 730 O O . TYR A 1 92 ? 12.270 -2.649 -9.093 1.00 89.81 92 TYR A O 1
ATOM 738 N N . LYS A 1 93 ? 10.639 -4.165 -9.436 1.00 89.31 93 LYS A N 1
ATOM 739 C CA . LYS A 1 93 ? 10.916 -4.395 -10.863 1.00 89.31 93 LYS A CA 1
ATOM 740 C C . LYS A 1 93 ? 10.399 -3.285 -11.771 1.00 89.31 93 LYS A C 1
ATOM 742 O O . LYS A 1 93 ? 11.158 -2.868 -12.637 1.00 89.31 93 LYS A O 1
ATOM 747 N N . ILE A 1 94 ? 9.209 -2.743 -11.523 1.00 89.94 94 ILE A N 1
ATOM 748 C CA . ILE A 1 94 ? 8.667 -1.598 -12.273 1.00 89.94 94 ILE A CA 1
ATOM 749 C C . ILE A 1 94 ? 9.521 -0.362 -11.972 1.00 89.94 94 ILE A C 1
ATOM 751 O O . ILE A 1 94 ? 9.873 -0.128 -10.809 1.00 89.94 94 ILE A O 1
ATOM 755 N N . LYS A 1 95 ? 9.912 0.420 -12.983 1.00 85.44 95 LYS A N 1
ATOM 756 C CA . LYS A 1 95 ? 10.811 1.579 -12.823 1.00 85.44 95 LYS A CA 1
ATOM 757 C C . LYS A 1 95 ? 10.151 2.885 -13.260 1.00 85.44 95 LYS A C 1
ATOM 759 O O . LYS A 1 95 ? 9.312 2.917 -14.148 1.00 85.44 95 LYS A O 1
ATOM 764 N N . ASP A 1 96 ? 10.613 3.980 -12.659 1.00 87.25 96 ASP A N 1
ATOM 765 C CA . ASP A 1 96 ? 10.383 5.322 -13.191 1.00 87.25 96 ASP A CA 1
ATOM 766 C C . ASP A 1 96 ? 11.540 5.640 -14.147 1.00 87.25 96 ASP A C 1
ATOM 768 O O . ASP A 1 96 ? 12.688 5.836 -13.730 1.00 87.25 96 ASP A O 1
ATOM 772 N N . HIS A 1 97 ? 11.268 5.586 -15.449 1.00 82.12 97 HIS A N 1
ATOM 773 C CA . HIS A 1 97 ? 12.296 5.676 -16.487 1.00 82.12 97 HIS A CA 1
ATOM 774 C C . HIS A 1 97 ? 12.635 7.142 -16.781 1.00 82.12 97 HIS A C 1
ATOM 776 O O . HIS A 1 97 ? 11.780 7.892 -17.227 1.00 82.12 97 HIS A O 1
ATOM 782 N N . ARG A 1 98 ? 13.898 7.560 -16.603 1.00 70.81 98 ARG A N 1
ATOM 783 C CA . ARG A 1 98 ? 14.327 8.977 -16.730 1.00 70.81 98 ARG A CA 1
ATOM 784 C C . ARG A 1 98 ? 14.010 9.637 -18.081 1.00 70.81 98 ARG A C 1
ATOM 786 O O . ARG A 1 98 ? 13.771 10.837 -18.123 1.00 70.81 98 ARG A O 1
ATOM 793 N N . ASN A 1 99 ? 14.021 8.860 -19.165 1.00 68.75 99 ASN A N 1
ATOM 794 C CA . ASN A 1 99 ? 13.796 9.345 -20.536 1.00 68.75 99 ASN A CA 1
ATOM 795 C C . ASN A 1 99 ? 12.335 9.190 -20.993 1.00 68.75 99 ASN A C 1
ATOM 797 O O . ASN A 1 99 ? 12.032 9.341 -22.175 1.00 68.75 99 ASN A O 1
ATOM 801 N N . PHE A 1 100 ? 11.436 8.845 -20.075 1.00 67.00 100 PHE A N 1
ATOM 802 C CA . PHE A 1 100 ? 10.010 8.709 -20.316 1.00 67.00 100 PHE A CA 1
ATOM 803 C C . PHE A 1 100 ? 9.274 9.587 -19.305 1.00 67.00 100 PHE A C 1
ATOM 805 O O . PHE A 1 100 ? 9.617 9.619 -18.128 1.00 67.00 100 PHE A O 1
ATOM 812 N N . SER A 1 101 ? 8.267 10.333 -19.753 1.00 62.72 101 SER A N 1
ATOM 813 C CA . SER A 1 101 ? 7.501 11.208 -18.859 1.00 62.72 101 SER A CA 1
ATOM 814 C C . SER A 1 101 ? 6.621 10.436 -17.869 1.00 62.72 101 SER A C 1
ATOM 816 O O . SER A 1 101 ? 6.175 11.018 -16.883 1.00 62.72 101 SER A O 1
ATOM 818 N N . GLY A 1 102 ? 6.362 9.148 -18.113 1.00 67.62 102 GLY A N 1
ATOM 819 C CA . GLY A 1 102 ? 5.591 8.304 -17.207 1.00 67.62 102 GLY A CA 1
ATOM 820 C C . GLY A 1 102 ? 6.436 7.761 -16.057 1.00 67.62 102 GLY A C 1
ATOM 821 O O . GLY A 1 102 ? 7.518 7.206 -16.249 1.00 67.62 102 GLY A O 1
ATOM 822 N N . GLN A 1 103 ? 5.908 7.903 -14.847 1.00 85.44 103 GLN A N 1
ATOM 823 C CA . GLN A 1 103 ? 6.495 7.368 -13.625 1.00 85.44 103 GLN A CA 1
ATOM 824 C C . GLN A 1 103 ? 5.691 6.129 -13.218 1.00 85.44 103 GLN A C 1
ATOM 826 O O . GLN A 1 103 ? 4.887 6.199 -12.301 1.00 85.44 103 GLN A O 1
ATOM 831 N N . HIS A 1 104 ? 5.844 5.014 -13.942 1.00 91.38 104 HIS A N 1
ATOM 832 C CA . HIS A 1 104 ? 5.001 3.819 -13.779 1.00 91.38 104 HIS A CA 1
ATOM 833 C C . HIS A 1 104 ? 5.027 3.225 -12.365 1.00 91.38 104 HIS A C 1
ATOM 835 O O . HIS A 1 104 ? 4.004 2.752 -11.872 1.00 91.38 104 HIS A O 1
ATOM 841 N N . ARG A 1 105 ? 6.172 3.252 -11.673 1.00 92.50 105 ARG A N 1
ATOM 842 C CA . ARG A 1 105 ? 6.219 2.789 -10.279 1.00 92.50 105 ARG A CA 1
ATOM 843 C C . ARG A 1 105 ? 5.445 3.750 -9.394 1.00 92.50 105 ARG A C 1
ATOM 845 O O . ARG A 1 105 ? 4.662 3.309 -8.561 1.00 92.50 105 ARG A O 1
ATOM 852 N N . THR A 1 106 ? 5.700 5.044 -9.553 1.00 92.44 106 THR A N 1
ATOM 853 C CA . THR A 1 106 ? 5.001 6.083 -8.794 1.00 92.44 106 THR A CA 1
ATOM 854 C C . THR A 1 106 ? 3.494 6.019 -9.047 1.00 92.44 106 THR A C 1
ATOM 856 O O . THR A 1 106 ? 2.735 6.054 -8.090 1.00 92.44 106 THR A O 1
ATOM 859 N N . GLU A 1 107 ? 3.070 5.812 -10.292 1.00 94.38 107 GLU A N 1
ATOM 860 C CA . GLU A 1 107 ? 1.677 5.643 -10.710 1.00 94.38 107 GLU A CA 1
ATOM 861 C C . GLU A 1 107 ? 1.030 4.417 -10.061 1.00 94.38 107 GLU A C 1
ATOM 863 O O . GLU A 1 107 ? -0.033 4.538 -9.461 1.00 94.38 107 GLU A O 1
ATOM 868 N N . LEU A 1 108 ? 1.687 3.251 -10.098 1.00 96.06 108 LEU A N 1
ATOM 869 C CA . LEU A 1 108 ? 1.169 2.053 -9.437 1.00 96.06 108 LEU A CA 1
ATOM 870 C C . LEU A 1 108 ? 0.990 2.272 -7.928 1.00 96.06 108 LEU A C 1
ATOM 872 O O . LEU A 1 108 ? 0.011 1.820 -7.337 1.00 96.06 108 LEU A O 1
ATOM 876 N N . ILE A 1 109 ? 1.942 2.951 -7.287 1.00 96.38 109 ILE A N 1
ATOM 877 C CA . ILE A 1 109 ? 1.856 3.216 -5.853 1.00 96.38 109 ILE A CA 1
ATOM 878 C C . ILE A 1 109 ? 0.778 4.262 -5.554 1.00 96.38 109 ILE A C 1
ATOM 880 O O . ILE A 1 109 ? 0.009 4.055 -4.620 1.00 96.38 109 ILE A O 1
ATOM 884 N N . ASP A 1 110 ? 0.684 5.349 -6.325 1.00 96.25 110 ASP A N 1
ATOM 885 C CA . ASP A 1 110 ? -0.369 6.364 -6.184 1.00 96.25 110 ASP A CA 1
ATOM 886 C C . ASP A 1 110 ? -1.760 5.722 -6.353 1.00 96.25 110 ASP A C 1
ATOM 888 O O . ASP A 1 110 ? -2.638 5.926 -5.511 1.00 96.25 110 ASP A O 1
ATOM 892 N N . LEU A 1 111 ? -1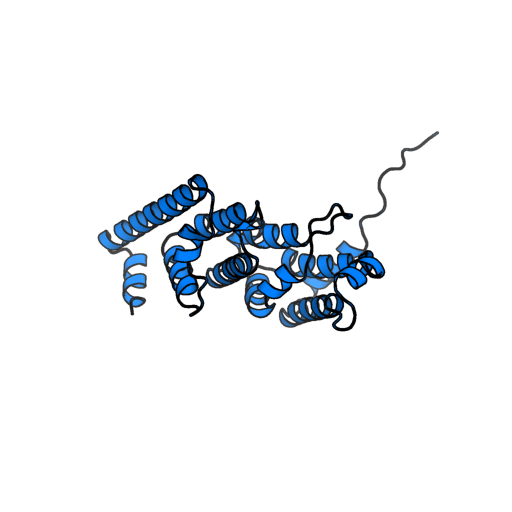.937 4.838 -7.339 1.00 97.62 111 LEU A N 1
ATOM 893 C CA . LEU A 1 111 ? -3.175 4.083 -7.536 1.00 97.62 111 LEU A CA 1
ATOM 894 C C . LEU A 1 111 ? -3.583 3.311 -6.268 1.00 97.62 111 LEU A C 1
ATOM 896 O O . LEU A 1 111 ? -4.729 3.394 -5.825 1.00 97.62 111 LEU A O 1
ATOM 900 N N . LEU A 1 112 ? -2.655 2.571 -5.653 1.00 98.06 112 LEU A N 1
ATOM 901 C CA . LEU A 1 112 ? -2.952 1.713 -4.498 1.00 98.06 112 LEU A CA 1
ATOM 902 C C . LEU A 1 112 ? -3.027 2.482 -3.170 1.00 98.06 112 LEU A C 1
ATOM 904 O O . LEU A 1 112 ? -3.891 2.212 -2.335 1.00 98.06 112 LEU A O 1
ATOM 908 N N . ALA A 1 113 ? -2.114 3.426 -2.954 1.00 97.38 113 ALA A N 1
ATOM 909 C CA . ALA A 1 113 ? -1.958 4.143 -1.694 1.00 97.38 113 ALA A CA 1
ATOM 910 C C . ALA A 1 113 ? -2.788 5.428 -1.624 1.00 97.38 113 ALA A C 1
ATOM 912 O O . ALA A 1 113 ? -2.936 5.970 -0.529 1.00 97.38 113 ALA A O 1
ATOM 913 N N . VAL A 1 114 ? -3.322 5.924 -2.745 1.00 97.06 114 VAL A N 1
ATOM 914 C CA . VAL A 1 114 ? -4.078 7.183 -2.818 1.00 97.06 114 VAL A CA 1
ATOM 915 C C . VAL A 1 114 ? -5.452 6.975 -3.433 1.00 97.06 114 VAL A C 1
ATOM 917 O O . VAL A 1 114 ? -6.449 7.213 -2.755 1.00 97.06 114 VAL A O 1
ATOM 920 N N . GLU A 1 115 ? -5.525 6.513 -4.678 1.00 97.81 115 GLU A N 1
ATOM 921 C CA . GLU A 1 115 ? -6.776 6.531 -5.448 1.00 97.81 115 GLU A CA 1
ATOM 922 C C . GLU A 1 115 ? -7.755 5.438 -5.004 1.00 97.81 115 GLU A C 1
ATOM 924 O O . GLU A 1 115 ? -8.911 5.713 -4.678 1.00 97.81 115 GLU A O 1
ATOM 929 N N . LYS A 1 116 ? -7.288 4.189 -4.929 1.00 97.62 116 LYS A N 1
ATOM 930 C CA . LYS A 1 116 ? -8.113 3.021 -4.587 1.00 97.62 116 LYS A CA 1
ATOM 931 C C . LYS A 1 116 ? -8.058 2.630 -3.116 1.00 97.62 116 LYS A C 1
ATOM 933 O O . LYS A 1 116 ? -8.614 1.604 -2.728 1.00 97.62 116 LYS A O 1
ATOM 938 N N . ILE A 1 117 ? -7.447 3.445 -2.261 1.00 97.25 117 ILE A N 1
ATOM 939 C CA . ILE A 1 117 ? -7.218 3.084 -0.859 1.00 97.25 117 ILE A CA 1
ATOM 940 C C . ILE A 1 117 ? -8.503 2.758 -0.076 1.00 97.25 117 ILE A C 1
ATOM 942 O O . ILE A 1 117 ? -8.520 1.888 0.801 1.00 97.25 117 ILE A O 1
ATOM 946 N N . SER A 1 118 ? -9.605 3.432 -0.406 1.00 97.06 118 SER A N 1
ATOM 947 C CA . SER A 1 118 ? -10.924 3.200 0.192 1.00 97.06 118 SER A CA 1
ATOM 948 C C . SER A 1 118 ? -11.501 1.821 -0.139 1.00 97.06 118 SER A C 1
ATOM 950 O O . SER A 1 118 ? -12.340 1.326 0.606 1.00 97.06 118 SER A O 1
ATOM 952 N N . GLN A 1 119 ? -11.026 1.188 -1.214 1.00 97.62 119 GLN A N 1
ATOM 953 C CA . GLN A 1 119 ? -11.429 -0.146 -1.658 1.00 97.62 119 GLN A CA 1
ATOM 954 C C . GLN A 1 119 ? -10.579 -1.251 -1.012 1.00 97.62 119 GLN A C 1
ATOM 956 O O . GLN A 1 119 ? -10.907 -2.432 -1.128 1.00 97.62 119 GLN A O 1
ATOM 961 N N . LEU A 1 120 ? -9.480 -0.894 -0.340 1.00 98.00 120 LEU A N 1
ATOM 962 C CA . LEU A 1 120 ? -8.563 -1.856 0.262 1.00 98.00 120 LEU A CA 1
ATOM 963 C C . LEU A 1 120 ? -9.024 -2.290 1.652 1.00 98.00 120 LEU A C 1
ATOM 965 O O . LEU A 1 120 ? -9.259 -1.461 2.533 1.00 98.00 120 LEU A O 1
ATOM 969 N N . THR A 1 121 ? -9.046 -3.604 1.855 1.00 97.81 121 THR A N 1
ATOM 970 C CA . THR A 1 121 ? -9.114 -4.238 3.174 1.00 97.81 121 THR A CA 1
ATOM 971 C C . THR A 1 121 ? -7.872 -3.913 4.002 1.00 97.81 121 THR A C 1
ATOM 973 O O . THR A 1 121 ? -6.823 -3.543 3.466 1.00 97.81 121 THR A O 1
ATOM 976 N N . VAL A 1 122 ? -7.964 -4.106 5.321 1.00 97.50 122 VAL A N 1
ATOM 977 C CA . VAL A 1 122 ? -6.833 -3.897 6.236 1.00 97.50 122 VAL A CA 1
ATOM 978 C C . VAL A 1 122 ? -5.628 -4.744 5.828 1.00 97.50 122 VAL A C 1
ATOM 980 O O . VAL A 1 122 ? -4.524 -4.218 5.744 1.00 97.50 122 VAL A O 1
ATOM 983 N N . ILE A 1 123 ? -5.840 -6.015 5.477 1.00 97.00 123 ILE A N 1
ATOM 984 C CA . ILE A 1 123 ? -4.777 -6.930 5.036 1.00 97.00 123 ILE A CA 1
ATOM 985 C C . ILE A 1 123 ? -4.053 -6.380 3.799 1.00 97.00 123 ILE A C 1
ATOM 987 O O . ILE A 1 123 ? -2.827 -6.278 3.796 1.00 97.00 123 ILE A O 1
ATOM 991 N N . SER A 1 124 ? -4.790 -5.943 2.775 1.00 98.12 124 SER A N 1
ATOM 992 C CA . SER A 1 124 ? -4.182 -5.346 1.578 1.00 98.12 124 SER A CA 1
ATOM 993 C C . SER A 1 124 ? -3.417 -4.063 1.893 1.00 98.12 124 SER A C 1
ATOM 995 O O . SER A 1 124 ? -2.336 -3.852 1.348 1.00 98.12 124 SER A O 1
ATOM 997 N N . ARG A 1 125 ? -3.913 -3.224 2.813 1.00 98.44 125 ARG A N 1
ATOM 998 C CA . ARG A 1 125 ? -3.174 -2.038 3.279 1.00 98.44 125 ARG A CA 1
ATOM 999 C C . ARG A 1 125 ? -1.864 -2.417 3.972 1.00 98.44 125 ARG A C 1
ATOM 1001 O O . ARG A 1 125 ? -0.860 -1.756 3.724 1.00 98.44 125 ARG A O 1
ATOM 1008 N N . VAL A 1 126 ? -1.844 -3.484 4.779 1.00 97.31 126 VAL A N 1
ATOM 1009 C CA . VAL A 1 126 ? -0.608 -4.018 5.387 1.00 97.31 126 VAL A CA 1
ATOM 1010 C C . VAL A 1 126 ? 0.379 -4.461 4.311 1.00 97.31 126 VAL A C 1
ATOM 1012 O O . VAL A 1 126 ? 1.559 -4.140 4.408 1.00 97.31 126 VAL A O 1
ATOM 1015 N N . ILE A 1 127 ? -0.086 -5.153 3.268 1.00 97.31 127 ILE A N 1
ATOM 1016 C CA . ILE A 1 127 ? 0.775 -5.628 2.174 1.00 97.31 127 ILE A CA 1
ATOM 1017 C C . ILE A 1 127 ? 1.372 -4.455 1.390 1.00 97.31 127 ILE A C 1
ATOM 1019 O O . ILE A 1 127 ? 2.577 -4.444 1.137 1.00 97.31 127 ILE A O 1
ATOM 1023 N N . VAL A 1 128 ? 0.564 -3.444 1.050 1.00 97.31 128 VAL A N 1
ATOM 1024 C CA . VAL A 1 128 ? 1.050 -2.219 0.390 1.00 97.31 128 VAL A CA 1
ATOM 1025 C C . VAL A 1 128 ? 2.068 -1.506 1.280 1.00 97.31 128 VAL A C 1
ATOM 1027 O O . VAL A 1 128 ? 3.147 -1.144 0.813 1.00 97.31 128 VAL A O 1
ATOM 1030 N N . LEU A 1 129 ? 1.769 -1.350 2.572 1.00 96.19 129 LEU A N 1
ATOM 1031 C CA . LEU A 1 129 ? 2.666 -0.701 3.524 1.00 96.19 129 LEU A CA 1
ATOM 1032 C C . LEU A 1 129 ? 3.999 -1.447 3.654 1.00 96.19 129 LEU A C 1
ATOM 1034 O O . LEU A 1 129 ? 5.066 -0.838 3.614 1.00 96.19 129 LEU A O 1
ATOM 1038 N N . HIS A 1 130 ? 3.944 -2.771 3.742 1.00 95.44 130 HIS A N 1
ATOM 1039 C CA . HIS A 1 130 ? 5.126 -3.613 3.816 1.00 95.44 130 HIS A CA 1
ATOM 1040 C C . HIS A 1 130 ? 5.967 -3.541 2.533 1.00 95.44 130 HIS A C 1
ATOM 1042 O O . HIS A 1 130 ? 7.186 -3.384 2.602 1.00 95.44 130 HIS A O 1
ATOM 1048 N N . ALA A 1 131 ? 5.329 -3.558 1.358 1.00 95.19 131 ALA A N 1
ATOM 1049 C CA . ALA A 1 131 ? 6.015 -3.368 0.083 1.00 95.19 131 ALA A CA 1
ATOM 1050 C C . ALA A 1 131 ? 6.749 -2.013 0.025 1.00 95.19 131 ALA A C 1
ATOM 1052 O O . ALA A 1 131 ? 7.883 -1.950 -0.452 1.00 95.19 131 ALA A O 1
ATOM 1053 N N . LEU A 1 132 ? 6.160 -0.942 0.573 1.00 94.75 132 LEU A N 1
ATOM 1054 C CA . LEU A 1 132 ? 6.827 0.360 0.695 1.00 94.75 132 LEU A CA 1
ATOM 1055 C C . LEU A 1 132 ? 8.039 0.316 1.635 1.00 94.75 132 LEU A C 1
ATOM 1057 O O . LEU A 1 132 ? 9.080 0.886 1.306 1.00 94.75 132 LEU A O 1
ATOM 1061 N N . GLN A 1 133 ? 7.940 -0.381 2.771 1.00 93.12 133 GLN A N 1
ATOM 1062 C CA . GLN A 1 133 ? 9.059 -0.545 3.704 1.00 93.12 133 GLN A CA 1
ATOM 1063 C C . GLN A 1 133 ? 10.244 -1.287 3.063 1.00 93.12 133 GLN A C 1
ATOM 1065 O O . GLN A 1 133 ? 11.389 -0.851 3.214 1.00 93.12 133 GLN A O 1
ATOM 1070 N N . ILE A 1 134 ? 9.979 -2.339 2.277 1.00 91.50 134 ILE A N 1
ATOM 1071 C CA . ILE A 1 134 ? 11.008 -3.070 1.514 1.00 91.50 134 ILE A CA 1
ATOM 1072 C C . ILE A 1 134 ? 11.712 -2.146 0.508 1.00 91.50 134 ILE A C 1
ATOM 1074 O O . ILE A 1 134 ? 12.932 -2.206 0.350 1.00 91.50 134 ILE A O 1
ATOM 1078 N N . MET A 1 135 ? 10.965 -1.243 -0.136 1.00 85.31 135 MET A N 1
ATOM 1079 C CA . MET A 1 135 ? 11.488 -0.290 -1.124 1.00 85.31 135 MET A CA 1
ATOM 1080 C C . MET A 1 135 ? 12.361 0.832 -0.534 1.00 85.31 135 MET A C 1
ATOM 1082 O O . MET A 1 135 ? 12.806 1.703 -1.282 1.00 85.31 135 MET A O 1
ATOM 1086 N N . LYS A 1 136 ? 12.650 0.795 0.777 1.00 81.38 136 LYS A N 1
ATOM 1087 C CA . LYS A 1 136 ? 13.406 1.804 1.535 1.00 81.38 136 LYS A CA 1
ATOM 1088 C C . LYS A 1 136 ? 12.788 3.199 1.407 1.00 81.38 136 LYS A C 1
ATOM 1090 O O . LYS A 1 136 ? 13.322 4.068 0.720 1.00 81.38 136 LYS A O 1
ATOM 1095 N N . ILE A 1 137 ? 11.709 3.425 2.160 1.00 75.50 137 ILE A N 1
ATOM 1096 C CA . ILE A 1 137 ? 10.996 4.713 2.318 1.00 75.50 137 ILE A CA 1
ATOM 1097 C C . ILE A 1 137 ? 11.930 5.939 2.341 1.00 75.50 137 ILE A C 1
ATOM 1099 O O . ILE A 1 137 ? 11.666 6.876 1.589 1.00 75.50 137 ILE A O 1
ATOM 1103 N N . PRO A 1 138 ? 13.058 5.949 3.085 1.00 68.75 138 PRO A N 1
ATOM 1104 C CA . PRO A 1 138 ? 13.896 7.143 3.182 1.00 68.75 138 PRO A CA 1
ATOM 1105 C C . PRO A 1 138 ? 14.557 7.583 1.862 1.00 68.75 138 PRO A C 1
ATOM 1107 O O . PRO A 1 138 ? 15.080 8.695 1.776 1.00 68.75 138 PRO A O 1
ATOM 1110 N N . ALA A 1 139 ? 14.586 6.713 0.848 1.00 71.81 139 ALA A N 1
ATOM 1111 C CA . ALA A 1 139 ? 15.152 6.998 -0.468 1.00 71.81 139 ALA A CA 1
ATOM 1112 C C . ALA A 1 139 ? 14.148 7.647 -1.440 1.00 71.81 139 ALA A C 1
ATOM 1114 O O . ALA A 1 139 ? 14.558 8.112 -2.502 1.00 71.81 139 ALA A O 1
ATOM 1115 N N . ASN A 1 140 ? 12.854 7.687 -1.103 1.00 78.12 140 ASN A N 1
ATOM 1116 C CA . ASN A 1 140 ? 11.809 8.251 -1.954 1.00 78.12 140 ASN A CA 1
ATOM 1117 C C . ASN A 1 140 ? 11.045 9.354 -1.210 1.00 78.12 140 ASN A C 1
ATOM 1119 O O . ASN A 1 140 ? 10.346 9.099 -0.233 1.00 78.12 140 ASN A O 1
ATOM 1123 N N . THR A 1 141 ? 11.128 10.583 -1.718 1.00 76.50 141 THR A N 1
ATOM 1124 C CA . THR A 1 141 ? 10.492 11.766 -1.118 1.00 76.50 141 THR A CA 1
ATOM 1125 C C . THR A 1 141 ? 8.964 11.677 -1.050 1.00 76.50 141 THR A C 1
ATOM 1127 O O . THR A 1 141 ? 8.365 12.308 -0.183 1.00 76.50 141 THR A O 1
ATOM 1130 N N . ARG A 1 142 ? 8.318 10.874 -1.909 1.00 88.75 142 ARG A N 1
ATOM 1131 C CA . ARG A 1 142 ? 6.864 10.628 -1.874 1.00 88.75 142 ARG A CA 1
ATOM 1132 C C . ARG A 1 142 ? 6.461 9.478 -0.952 1.00 88.75 142 ARG A C 1
ATOM 1134 O O . ARG A 1 142 ? 5.284 9.362 -0.621 1.00 88.75 142 ARG A O 1
ATOM 1141 N N . ALA A 1 143 ? 7.398 8.648 -0.493 1.00 90.75 143 ALA A N 1
ATOM 1142 C CA . ALA A 1 143 ? 7.045 7.466 0.289 1.00 90.75 143 ALA A CA 1
ATOM 1143 C C . ALA A 1 143 ? 6.387 7.809 1.630 1.00 90.75 143 ALA A C 1
ATOM 1145 O O . ALA A 1 143 ? 5.414 7.161 2.010 1.00 90.75 143 ALA A O 1
ATOM 1146 N N . GLU A 1 144 ? 6.831 8.873 2.302 1.00 93.94 144 GLU A N 1
ATOM 1147 C CA . GLU A 1 144 ? 6.176 9.340 3.530 1.00 93.94 144 GLU A CA 1
ATOM 1148 C C . GLU A 1 144 ? 4.732 9.799 3.285 1.00 93.94 144 GLU A C 1
ATOM 1150 O O . GLU A 1 144 ? 3.863 9.580 4.128 1.00 93.94 144 GLU A O 1
ATOM 1155 N N . TYR A 1 145 ? 4.453 10.395 2.121 1.00 95.31 145 TYR A N 1
ATOM 1156 C CA . TYR A 1 145 ? 3.101 10.799 1.740 1.00 95.31 145 TYR A CA 1
ATOM 1157 C C . TYR A 1 145 ? 2.177 9.584 1.571 1.00 95.31 145 TYR A C 1
ATOM 1159 O O . TYR A 1 145 ? 1.070 9.584 2.113 1.00 95.31 145 TYR A O 1
ATOM 1167 N N . TRP A 1 146 ? 2.643 8.525 0.906 1.00 97.00 146 TRP A N 1
ATOM 1168 C CA . TRP A 1 146 ? 1.880 7.282 0.747 1.00 97.00 146 TRP A CA 1
ATOM 1169 C C . TRP A 1 146 ? 1.629 6.578 2.076 1.00 97.00 146 TRP A C 1
ATOM 1171 O O . TRP A 1 146 ? 0.489 6.235 2.383 1.00 97.00 146 TRP A O 1
ATOM 1181 N N . VAL A 1 147 ? 2.668 6.432 2.904 1.00 96.88 147 VAL A N 1
ATOM 1182 C CA . VAL A 1 147 ? 2.543 5.866 4.256 1.00 96.88 147 VAL A CA 1
ATOM 1183 C C . VAL A 1 147 ? 1.535 6.666 5.076 1.00 96.88 147 VAL A C 1
ATOM 1185 O O . VAL A 1 147 ? 0.640 6.094 5.702 1.00 96.88 147 VAL A O 1
ATOM 1188 N N . ARG A 1 148 ? 1.637 7.999 5.030 1.00 96.94 148 ARG A N 1
ATOM 1189 C CA . ARG A 1 148 ? 0.699 8.894 5.701 1.00 96.94 148 ARG A CA 1
ATOM 1190 C C . ARG A 1 148 ? -0.731 8.648 5.244 1.00 96.94 148 ARG A C 1
ATOM 1192 O O . ARG A 1 148 ? -1.607 8.523 6.094 1.00 96.94 148 ARG A O 1
ATOM 1199 N N . ASN A 1 149 ? -0.982 8.551 3.943 1.00 98.00 149 ASN A N 1
ATOM 1200 C CA . ASN A 1 149 ? -2.336 8.320 3.449 1.00 98.00 149 ASN A CA 1
ATOM 1201 C C . ASN A 1 149 ? -2.879 6.944 3.873 1.00 98.00 149 ASN A C 1
ATOM 1203 O O . ASN A 1 149 ? -4.037 6.834 4.288 1.00 98.00 149 ASN A O 1
ATOM 1207 N N . ILE A 1 150 ? -2.026 5.913 3.877 1.00 98.00 150 ILE A N 1
ATOM 1208 C CA . ILE A 1 150 ? -2.387 4.567 4.341 1.00 98.00 150 ILE A CA 1
ATOM 1209 C C . ILE A 1 150 ? -2.826 4.562 5.802 1.00 98.00 150 ILE A C 1
ATOM 1211 O O . ILE A 1 150 ? -3.899 4.051 6.136 1.00 98.00 150 ILE A O 1
ATOM 1215 N N . ILE A 1 151 ? -2.036 5.178 6.674 1.00 98.06 151 ILE A N 1
ATOM 1216 C CA . ILE A 1 151 ? -2.328 5.189 8.106 1.00 98.06 151 ILE A CA 1
ATOM 1217 C C . ILE A 1 151 ? -3.535 6.088 8.410 1.00 98.06 151 ILE A C 1
ATOM 1219 O O . ILE A 1 151 ? -4.454 5.658 9.103 1.00 98.06 151 ILE A O 1
ATOM 1223 N N . LEU A 1 152 ? -3.587 7.307 7.858 1.00 98.06 152 LEU A N 1
ATOM 1224 C CA . LEU A 1 152 ? -4.658 8.270 8.156 1.00 98.06 152 LEU A CA 1
ATOM 1225 C C . LEU A 1 152 ? -6.033 7.852 7.612 1.00 98.06 152 LEU A C 1
ATOM 1227 O O . LEU A 1 152 ? -7.065 8.229 8.172 1.00 98.06 152 LEU A O 1
ATOM 1231 N N . SER A 1 153 ? -6.069 7.067 6.533 1.00 97.50 153 SER A N 1
ATOM 1232 C CA . SER A 1 153 ? -7.315 6.506 5.990 1.00 97.50 153 SER A CA 1
ATOM 1233 C C . SER A 1 153 ? -7.827 5.289 6.771 1.00 97.50 153 SER A C 1
ATOM 1235 O O . SER A 1 153 ? -8.930 4.805 6.501 1.00 97.50 153 SER A O 1
ATOM 1237 N N . THR A 1 154 ? -7.055 4.784 7.737 1.00 97.56 154 THR A N 1
ATOM 1238 C CA . THR A 1 154 ? -7.403 3.629 8.571 1.00 97.56 154 THR A CA 1
ATOM 1239 C C . THR A 1 154 ? -7.798 4.107 9.970 1.00 97.56 154 THR A C 1
ATOM 1241 O O . THR A 1 154 ? -7.103 4.924 10.572 1.00 97.56 154 THR A O 1
ATOM 1244 N N . LYS A 1 155 ? -8.943 3.650 10.488 1.00 96.19 155 LYS A N 1
ATOM 1245 C CA . LYS A 1 155 ? -9.583 4.227 11.684 1.00 96.19 155 LYS A CA 1
ATOM 1246 C C . LYS A 1 155 ? -10.007 3.149 12.667 1.00 96.19 155 LYS A C 1
ATOM 1248 O O . LYS A 1 155 ? -10.315 2.032 12.269 1.00 96.19 155 LYS A O 1
ATOM 1253 N N . GLN A 1 156 ? -10.105 3.516 13.940 1.00 92.62 156 GLN A N 1
ATOM 1254 C CA . GLN A 1 156 ? -10.626 2.657 15.001 1.00 92.62 156 GLN A CA 1
ATOM 1255 C C . GLN A 1 156 ? -10.008 1.241 14.984 1.00 92.62 156 GLN A C 1
ATOM 1257 O O . GLN A 1 156 ? -8.789 1.093 15.012 1.00 92.62 156 GLN A O 1
ATOM 1262 N N . ASP A 1 157 ? -10.846 0.202 14.964 1.00 91.38 157 ASP A N 1
ATOM 1263 C CA . ASP A 1 157 ? -10.427 -1.199 15.068 1.00 91.38 157 ASP A CA 1
ATOM 1264 C C . ASP A 1 157 ? -9.584 -1.652 13.890 1.00 91.38 157 ASP A C 1
ATOM 1266 O O . ASP A 1 157 ? -8.619 -2.380 14.100 1.00 91.38 157 ASP A O 1
ATOM 1270 N N . ASP A 1 158 ? -9.857 -1.123 12.703 1.00 95.25 158 ASP A N 1
ATOM 1271 C CA . ASP A 1 158 ? -9.049 -1.377 11.518 1.00 95.25 158 ASP A CA 1
ATOM 1272 C C . ASP A 1 158 ? -7.625 -0.841 11.706 1.00 95.25 158 ASP A C 1
ATOM 1274 O O . ASP A 1 158 ? -6.674 -1.432 11.210 1.00 95.25 158 ASP A O 1
ATOM 1278 N N . LEU A 1 159 ? -7.447 0.267 12.442 1.00 96.62 159 LEU A N 1
ATOM 1279 C CA . LEU A 1 159 ? -6.120 0.822 12.724 1.00 96.62 159 LEU A CA 1
ATOM 1280 C C . LEU A 1 159 ? -5.363 -0.031 13.745 1.00 96.62 159 LEU A C 1
ATOM 1282 O O . LEU A 1 159 ? -4.154 -0.223 13.615 1.00 96.62 159 LEU A O 1
ATOM 1286 N N . SER A 1 160 ? -6.070 -0.566 14.743 1.00 94.44 160 SER A N 1
ATOM 1287 C CA . SER A 1 160 ? -5.500 -1.547 15.668 1.00 94.44 160 SER A CA 1
ATOM 1288 C C . SER A 1 160 ? -5.098 -2.826 14.935 1.00 94.44 160 SER A C 1
ATOM 1290 O O . SER A 1 160 ? -3.988 -3.306 15.130 1.00 94.44 160 SER A O 1
ATOM 1292 N N . GLU A 1 161 ? -5.958 -3.335 14.053 1.00 95.12 161 GLU A N 1
ATOM 1293 C CA . GLU A 1 161 ? -5.689 -4.518 13.236 1.00 95.12 161 GLU A CA 1
ATOM 1294 C C . GLU A 1 161 ? -4.526 -4.282 12.264 1.00 95.12 161 GLU A C 1
ATOM 1296 O O . GLU A 1 161 ? -3.618 -5.106 12.201 1.00 95.12 161 GLU A O 1
ATOM 1301 N N . LEU A 1 162 ? -4.474 -3.122 11.597 1.00 97.00 162 LEU A N 1
ATOM 1302 C CA . LEU A 1 162 ? -3.356 -2.716 10.740 1.00 97.00 162 LEU A CA 1
ATOM 1303 C C . LEU A 1 162 ? -2.035 -2.763 11.511 1.00 97.00 162 LEU A C 1
ATOM 1305 O O . LEU A 1 162 ? -1.058 -3.330 11.020 1.00 97.00 162 LEU A O 1
ATOM 1309 N N . LYS A 1 163 ? -1.997 -2.184 12.718 1.00 95.81 163 LYS A N 1
ATOM 1310 C CA . LYS A 1 163 ? -0.805 -2.201 13.572 1.00 95.81 163 LYS A CA 1
ATOM 1311 C C . LYS A 1 163 ? -0.425 -3.632 13.948 1.00 95.81 163 LYS A C 1
ATOM 1313 O O . LYS A 1 163 ? 0.717 -4.019 13.726 1.00 95.81 163 LYS A O 1
ATOM 1318 N N . THR A 1 164 ? -1.367 -4.411 14.479 1.00 94.81 164 THR A N 1
ATOM 1319 C CA . THR A 1 164 ? -1.121 -5.791 14.916 1.00 94.81 164 THR A CA 1
ATOM 1320 C C . THR A 1 164 ? -0.591 -6.650 13.776 1.00 94.81 164 THR A C 1
ATOM 1322 O O . THR A 1 164 ? 0.436 -7.296 13.933 1.00 94.81 164 THR A O 1
ATOM 1325 N N . LEU A 1 165 ? -1.234 -6.615 12.608 1.00 95.50 165 LEU A N 1
ATOM 1326 C CA . LEU A 1 165 ? -0.799 -7.374 11.437 1.00 95.50 165 LEU A CA 1
ATOM 1327 C C . LEU A 1 165 ? 0.551 -6.891 10.899 1.00 95.50 165 LEU A C 1
ATOM 1329 O O . LEU A 1 165 ? 1.348 -7.702 10.441 1.00 95.50 165 LEU A O 1
ATOM 1333 N N . THR A 1 166 ? 0.834 -5.586 10.970 1.00 95.50 166 THR A N 1
ATOM 1334 C CA . THR A 1 166 ? 2.151 -5.051 10.594 1.00 95.50 166 THR A CA 1
ATOM 1335 C C . THR A 1 166 ? 3.240 -5.565 11.535 1.00 95.50 166 THR A C 1
ATOM 1337 O O . THR A 1 166 ? 4.318 -5.917 11.063 1.00 95.50 166 THR A O 1
ATOM 1340 N N . ASP A 1 167 ? 2.971 -5.651 12.835 1.00 94.19 167 ASP A N 1
ATOM 1341 C CA . ASP A 1 167 ? 3.948 -6.100 13.832 1.00 94.19 167 ASP A CA 1
ATOM 1342 C C . ASP A 1 167 ? 4.088 -7.636 13.884 1.00 94.19 167 ASP A C 1
ATOM 1344 O O . ASP A 1 167 ? 5.159 -8.147 14.197 1.00 94.19 167 ASP A O 1
ATOM 1348 N N . ALA A 1 168 ? 3.040 -8.386 13.530 1.00 91.19 168 ALA A N 1
ATOM 1349 C CA . ALA A 1 168 ? 2.994 -9.848 13.629 1.00 91.19 168 ALA A CA 1
ATOM 1350 C C . ALA A 1 168 ? 3.742 -10.601 12.512 1.00 91.19 168 ALA A C 1
ATOM 1352 O O . ALA A 1 168 ? 3.809 -11.828 12.546 1.00 91.19 168 ALA A O 1
ATOM 1353 N N . LYS A 1 169 ? 4.314 -9.903 11.521 1.00 85.31 169 LYS A N 1
ATOM 1354 C CA . LYS A 1 169 ? 4.984 -10.537 10.367 1.00 85.31 169 LYS A CA 1
ATOM 1355 C C . LYS A 1 169 ? 6.269 -11.289 10.731 1.00 85.31 169 LYS A C 1
ATOM 1357 O O . LYS A 1 169 ? 6.733 -12.102 9.939 1.00 85.31 169 LYS A O 1
ATOM 1362 N N . GLY A 1 170 ? 6.846 -11.016 11.903 1.00 82.38 170 GLY A N 1
ATOM 1363 C CA . GLY A 1 170 ? 8.088 -11.651 12.355 1.00 82.38 170 GLY A CA 1
ATOM 1364 C C . GLY A 1 170 ? 9.346 -11.150 11.636 1.00 82.38 170 GLY A C 1
ATOM 1365 O O . GLY A 1 170 ? 10.398 -11.774 11.744 1.00 82.38 170 GLY A O 1
ATOM 1366 N N . ASP A 1 171 ? 9.253 -10.033 10.913 1.00 89.31 171 ASP A N 1
ATOM 1367 C CA . ASP A 1 171 ? 10.387 -9.345 10.304 1.00 89.31 171 ASP A CA 1
ATOM 1368 C C . ASP A 1 171 ? 10.714 -8.036 11.045 1.00 89.31 171 ASP A C 1
ATOM 1370 O O . ASP A 1 171 ? 10.012 -7.600 11.958 1.00 89.31 171 ASP A O 1
ATOM 1374 N N . TYR A 1 172 ? 11.809 -7.387 10.649 1.00 90.62 172 TYR A N 1
ATOM 1375 C CA . TYR A 1 172 ? 12.205 -6.091 11.207 1.00 90.62 172 TYR A CA 1
ATOM 1376 C C . TYR A 1 172 ? 11.304 -4.930 10.727 1.00 90.62 172 TYR A C 1
ATOM 1378 O O . TYR A 1 172 ? 11.380 -3.824 11.258 1.00 90.62 172 TYR A O 1
ATOM 1386 N N . PHE A 1 173 ? 10.418 -5.146 9.745 1.00 93.12 173 PHE A N 1
ATOM 1387 C CA . PHE A 1 173 ? 9.529 -4.127 9.181 1.00 93.12 173 PHE A CA 1
ATOM 1388 C C . PHE A 1 173 ? 8.232 -3.984 9.996 1.00 93.12 173 PHE A C 1
ATOM 1390 O O . PHE A 1 173 ? 7.119 -4.178 9.495 1.00 93.12 173 PHE A O 1
ATOM 1397 N N . CYS A 1 174 ? 8.382 -3.586 11.259 1.00 94.62 174 CYS A N 1
ATOM 1398 C CA . CYS A 1 174 ? 7.282 -3.316 12.184 1.00 94.62 174 CYS A CA 1
ATOM 1399 C C . CYS A 1 174 ? 6.821 -1.844 12.154 1.00 94.62 174 CYS A C 1
ATOM 1401 O O . CYS A 1 174 ? 7.486 -0.967 11.587 1.00 94.62 174 CYS A O 1
ATOM 1403 N N . MET A 1 175 ? 5.683 -1.553 12.794 1.00 95.38 175 MET A N 1
ATOM 1404 C CA . MET A 1 175 ? 5.127 -0.200 12.898 1.00 95.38 175 MET A CA 1
ATOM 1405 C C . MET A 1 175 ? 6.052 0.729 13.696 1.00 95.38 175 MET A C 1
ATOM 1407 O O . MET A 1 175 ? 6.175 1.906 13.369 1.00 95.38 175 MET A O 1
ATOM 1411 N N . ASN A 1 176 ? 6.742 0.214 14.720 1.00 94.69 176 ASN A N 1
ATOM 1412 C CA . ASN A 1 176 ? 7.675 1.017 15.516 1.00 94.69 176 ASN A CA 1
ATOM 1413 C C . ASN A 1 176 ? 8.824 1.557 14.654 1.00 94.69 176 ASN A C 1
ATOM 1415 O O . ASN A 1 176 ? 9.041 2.766 14.590 1.00 94.69 176 ASN A O 1
ATOM 1419 N N . LYS A 1 177 ? 9.495 0.663 13.921 1.00 94.62 177 LYS A N 1
ATOM 1420 C CA . LYS A 1 177 ? 10.545 1.035 12.973 1.00 94.62 177 LYS A CA 1
ATOM 1421 C C . LYS A 1 177 ? 10.023 2.023 11.929 1.00 94.62 177 LYS A C 1
ATOM 1423 O O . LYS A 1 177 ? 10.666 3.036 11.667 1.00 94.62 177 LYS A O 1
ATOM 1428 N N . LEU A 1 178 ? 8.842 1.760 11.363 1.00 95.12 178 LEU A N 1
ATOM 1429 C CA . LEU A 1 178 ? 8.235 2.643 10.370 1.00 95.12 178 LEU A CA 1
ATOM 1430 C C . LEU A 1 178 ? 8.131 4.089 10.879 1.00 95.12 178 LEU A C 1
ATOM 1432 O O . LEU A 1 178 ? 8.572 5.016 10.208 1.00 95.12 178 LEU A O 1
ATOM 1436 N N . ILE A 1 179 ? 7.553 4.283 12.065 1.00 95.62 179 ILE A N 1
ATOM 1437 C CA . ILE A 1 179 ? 7.258 5.618 12.599 1.00 95.62 179 ILE A CA 1
ATOM 1438 C C . ILE A 1 179 ? 8.517 6.350 13.076 1.00 95.62 179 ILE A C 1
ATOM 1440 O O . ILE A 1 179 ? 8.648 7.557 12.847 1.00 95.62 179 ILE A O 1
ATOM 1444 N N . TYR A 1 180 ? 9.421 5.649 13.758 1.00 94.75 180 TYR A N 1
ATOM 1445 C CA . TYR A 1 180 ? 10.545 6.290 14.444 1.00 94.75 180 TYR A CA 1
ATOM 1446 C C . TYR A 1 180 ? 11.843 6.294 13.638 1.00 94.75 180 TYR A C 1
ATOM 1448 O O . TYR A 1 180 ? 12.655 7.198 13.828 1.00 94.75 180 TYR A O 1
ATOM 1456 N N . GLU A 1 181 ? 12.028 5.343 12.724 1.00 93.12 181 GLU A N 1
ATOM 1457 C CA . GLU A 1 181 ? 13.266 5.208 11.951 1.00 93.12 181 GLU A CA 1
ATOM 1458 C C . GLU A 1 181 ? 13.067 5.528 10.463 1.00 93.12 181 GLU A C 1
ATOM 1460 O O . GLU A 1 181 ? 13.885 6.237 9.877 1.00 93.12 181 GLU A O 1
ATOM 1465 N N . ASP A 1 182 ? 11.986 5.040 9.841 1.00 93.38 182 ASP A N 1
ATOM 1466 C CA . ASP A 1 182 ? 11.789 5.195 8.391 1.00 93.38 182 ASP A CA 1
ATOM 1467 C C . ASP A 1 182 ? 11.184 6.550 7.994 1.00 93.38 182 ASP A C 1
ATOM 1469 O O . ASP A 1 182 ? 11.581 7.120 6.974 1.00 93.38 182 ASP A O 1
ATOM 1473 N N . ILE A 1 183 ? 10.234 7.078 8.775 1.00 93.81 183 ILE A N 1
ATOM 1474 C CA . ILE A 1 183 ? 9.701 8.435 8.587 1.00 93.81 183 ILE A CA 1
ATOM 1475 C C . ILE A 1 183 ? 10.726 9.441 9.119 1.00 93.81 183 ILE A C 1
ATOM 1477 O O . ILE A 1 183 ? 10.978 9.508 10.325 1.00 93.81 183 ILE A O 1
ATOM 1481 N N . ARG A 1 184 ? 11.295 10.254 8.225 1.00 92.31 184 ARG A N 1
ATOM 1482 C CA . ARG A 1 184 ? 12.279 11.291 8.555 1.00 92.31 184 ARG A CA 1
ATOM 1483 C C . ARG A 1 184 ? 11.625 12.607 8.946 1.00 92.31 184 ARG A C 1
ATOM 1485 O O . ARG A 1 184 ? 12.157 13.306 9.805 1.00 92.31 184 ARG A O 1
ATOM 1492 N N . SER A 1 185 ? 10.504 12.970 8.320 1.00 93.62 185 SER A N 1
ATOM 1493 C CA . SER A 1 185 ? 9.822 14.221 8.648 1.00 93.62 185 SER A CA 1
ATOM 1494 C C . SER A 1 185 ? 9.185 14.151 10.033 1.00 93.62 185 SER A C 1
ATOM 1496 O O . SER A 1 185 ? 8.214 13.423 10.253 1.00 93.62 185 SER A O 1
ATOM 1498 N N . GLU A 1 186 ? 9.676 14.982 10.954 1.00 94.81 186 GLU A N 1
ATOM 1499 C CA . GLU A 1 186 ? 9.071 15.139 12.281 1.00 94.81 186 GLU A CA 1
ATOM 1500 C C . GLU A 1 186 ? 7.607 15.583 12.171 1.00 94.81 186 GLU A C 1
ATOM 1502 O O . GLU A 1 186 ? 6.743 15.095 12.893 1.00 94.81 186 GLU A O 1
ATOM 1507 N N . THR A 1 187 ? 7.284 16.444 11.203 1.00 95.50 187 THR A N 1
ATOM 1508 C CA . THR A 1 187 ? 5.905 16.884 10.966 1.00 95.50 187 THR A CA 1
ATOM 1509 C C . THR A 1 187 ? 4.999 15.720 10.571 1.00 95.50 187 THR A C 1
ATOM 1511 O O . THR A 1 187 ? 3.903 15.585 11.116 1.00 95.50 187 THR A O 1
ATOM 1514 N N . VAL A 1 188 ? 5.441 14.852 9.652 1.00 95.56 188 VAL A N 1
ATOM 1515 C CA . VAL A 1 188 ? 4.660 13.668 9.258 1.00 95.56 188 VAL A CA 1
ATOM 1516 C C . VAL A 1 188 ? 4.517 12.717 10.440 1.00 95.56 188 VAL A C 1
ATOM 1518 O O . VAL A 1 188 ? 3.404 12.274 10.725 1.00 95.56 188 VAL A O 1
ATOM 1521 N N . ARG A 1 189 ? 5.603 12.463 11.176 1.00 97.25 189 ARG A N 1
ATOM 1522 C CA . ARG A 1 189 ? 5.592 11.626 12.381 1.00 97.25 189 ARG A CA 1
ATOM 1523 C C . ARG A 1 189 ? 4.566 12.117 13.400 1.00 97.25 189 ARG A C 1
ATOM 1525 O O . ARG A 1 189 ? 3.729 11.334 13.842 1.00 97.25 189 ARG A O 1
ATOM 1532 N N . GLN A 1 190 ? 4.557 13.411 13.713 1.00 98.00 190 GLN A N 1
ATOM 1533 C CA . GLN A 1 190 ? 3.593 13.988 14.651 1.00 98.00 190 GLN A CA 1
ATOM 1534 C C . GLN A 1 190 ? 2.150 13.870 14.157 1.00 98.00 190 GLN A C 1
ATOM 1536 O O . GLN A 1 190 ? 1.251 13.564 14.938 1.00 98.00 190 GLN A O 1
ATOM 1541 N N . VAL A 1 191 ? 1.902 14.043 12.856 1.00 98.12 191 VAL A N 1
ATOM 1542 C CA . VAL A 1 191 ? 0.567 13.826 12.277 1.00 98.12 191 VAL A CA 1
ATOM 1543 C C . VAL A 1 191 ? 0.102 12.378 12.471 1.00 98.12 191 VAL A C 1
ATOM 1545 O O . VAL A 1 191 ? -1.052 12.154 12.840 1.00 98.12 191 VAL A O 1
ATOM 1548 N N . LEU A 1 192 ? 0.990 11.401 12.272 1.00 98.00 192 LEU A N 1
ATOM 1549 C CA . LEU A 1 192 ? 0.689 9.983 12.480 1.00 98.00 192 LEU A CA 1
ATOM 1550 C C . LEU A 1 192 ? 0.410 9.665 13.957 1.00 98.00 192 LEU A C 1
ATOM 1552 O O . LEU A 1 192 ? -0.596 9.029 14.271 1.00 98.00 192 LEU A O 1
ATOM 1556 N N . LEU A 1 193 ? 1.249 10.158 14.871 1.00 98.12 193 LEU A N 1
ATOM 1557 C CA . LEU A 1 193 ? 1.077 9.966 16.315 1.00 98.12 193 LEU A CA 1
ATOM 1558 C C . LEU A 1 193 ? -0.224 10.595 16.830 1.00 98.12 193 LEU A C 1
ATOM 1560 O O . LEU A 1 193 ? -0.968 9.962 17.583 1.00 98.12 193 LEU A O 1
ATOM 1564 N N . ASN A 1 194 ? -0.551 11.802 16.368 1.00 98.38 194 ASN A N 1
ATOM 1565 C CA . ASN A 1 194 ? -1.806 12.46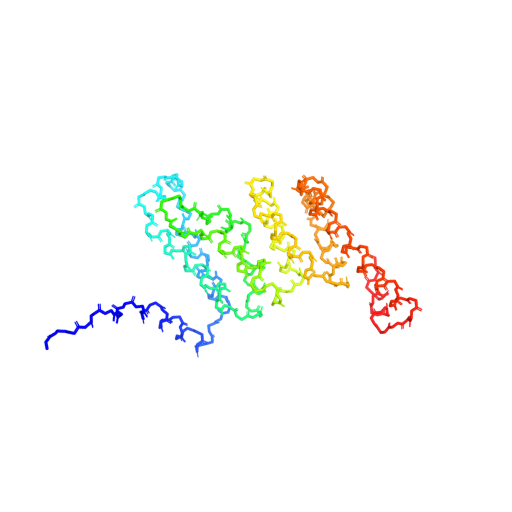9 16.706 1.00 98.38 194 ASN A CA 1
ATOM 1566 C C . ASN A 1 194 ? -3.027 11.691 16.206 1.00 98.38 194 ASN A C 1
ATOM 1568 O O . ASN A 1 194 ? -4.044 11.631 16.900 1.00 98.38 194 ASN A O 1
ATOM 1572 N N . HIS A 1 195 ? -2.932 11.064 15.032 1.00 98.31 195 HIS A N 1
ATOM 1573 C CA . HIS A 1 195 ? -3.984 10.188 14.519 1.00 98.31 195 HIS A CA 1
ATOM 1574 C C . HIS A 1 195 ? -4.169 8.943 15.392 1.00 98.31 195 HIS A C 1
ATOM 1576 O O . HIS A 1 195 ? -5.291 8.668 15.813 1.00 98.31 195 HIS A O 1
ATOM 1582 N N . PHE A 1 196 ? -3.089 8.249 15.771 1.00 97.56 196 P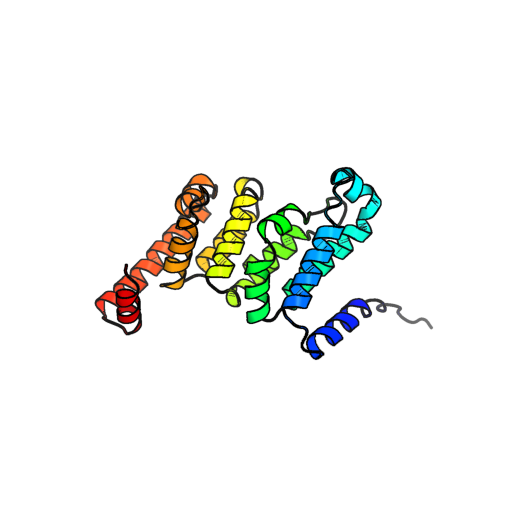HE A N 1
ATOM 1583 C CA . PHE A 1 196 ? -3.169 7.115 16.705 1.00 97.56 196 PHE A CA 1
ATOM 1584 C C . PHE A 1 196 ? -3.802 7.511 18.046 1.00 97.56 196 PHE A C 1
ATOM 1586 O O . PHE A 1 196 ? -4.682 6.818 18.566 1.00 97.56 196 PHE A O 1
ATOM 1593 N N . LEU A 1 197 ? -3.401 8.656 18.602 1.00 97.50 197 LEU A N 1
ATOM 1594 C CA . LEU A 1 197 ? -3.967 9.170 19.846 1.00 97.50 197 LEU A CA 1
ATOM 1595 C C . LEU A 1 197 ? -5.458 9.504 19.701 1.00 97.50 197 LEU A C 1
ATOM 1597 O O . LEU A 1 197 ? -6.260 9.186 20.580 1.00 97.50 197 LEU A O 1
ATOM 1601 N N . LYS A 1 198 ? -5.855 10.125 18.591 1.00 98.00 198 LYS A N 1
ATOM 1602 C CA . LYS A 1 198 ? -7.258 10.430 18.310 1.00 98.00 198 LYS A CA 1
ATOM 1603 C C . LYS A 1 198 ? -8.098 9.155 18.219 1.00 98.00 198 LYS A C 1
ATOM 1605 O O . LYS A 1 198 ? -9.114 9.053 18.905 1.00 98.00 198 LYS A O 1
ATOM 1610 N N . GLU A 1 199 ? -7.681 8.185 17.412 1.00 96.75 199 GLU A N 1
ATOM 1611 C CA . GLU A 1 199 ? -8.442 6.952 17.191 1.00 96.75 199 GLU A CA 1
ATOM 1612 C C . GLU A 1 199 ? -8.509 6.087 18.460 1.00 96.75 199 GLU A C 1
ATOM 1614 O O . GLU A 1 199 ? -9.578 5.570 18.794 1.00 96.75 199 GLU A O 1
ATOM 1619 N N . SER A 1 200 ? -7.427 6.022 19.247 1.00 93.62 200 SER A N 1
ATOM 1620 C CA . SER A 1 200 ? -7.436 5.330 20.546 1.00 93.62 200 SER A CA 1
ATOM 1621 C C . SER A 1 200 ? -8.411 5.959 21.548 1.00 93.62 200 SER A C 1
ATOM 1623 O O . SER A 1 200 ? -9.148 5.237 22.221 1.00 93.62 200 SER A O 1
ATOM 1625 N N . ARG A 1 201 ? -8.509 7.296 21.618 1.00 95.12 201 ARG A N 1
ATOM 1626 C CA . ARG A 1 201 ? -9.509 7.987 22.458 1.00 95.12 201 ARG A CA 1
ATOM 1627 C C . ARG A 1 201 ? -10.936 7.637 22.043 1.00 95.12 201 ARG A C 1
ATOM 1629 O O . ARG A 1 201 ? -11.780 7.379 22.901 1.00 95.12 201 ARG A O 1
ATOM 1636 N N . VAL A 1 202 ? -11.198 7.579 20.737 1.00 93.25 202 VAL A N 1
ATOM 1637 C CA . VAL A 1 202 ? -12.502 7.164 20.199 1.00 93.25 202 VAL A CA 1
ATOM 1638 C C . VAL A 1 202 ? -12.812 5.715 20.596 1.00 93.25 202 VAL A C 1
ATOM 1640 O O . VAL A 1 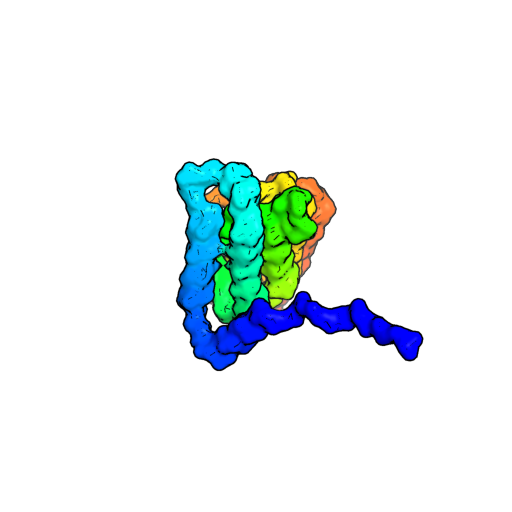202 ? -13.909 5.423 21.078 1.00 93.25 202 VAL A O 1
ATOM 1643 N N . GLN A 1 203 ? -11.845 4.804 20.473 1.00 90.75 203 GLN A N 1
ATOM 1644 C CA . GLN A 1 203 ? -12.006 3.411 20.897 1.00 90.75 203 GLN A CA 1
ATOM 1645 C C . GLN A 1 203 ? -12.254 3.276 22.406 1.00 90.75 203 GLN A C 1
ATOM 1647 O O . GLN A 1 203 ? -13.135 2.510 22.805 1.00 90.75 203 GLN A O 1
ATOM 1652 N N . GLN A 1 204 ? -11.535 4.031 23.241 1.00 90.06 204 GLN A N 1
ATOM 1653 C CA . GLN A 1 204 ? -11.741 4.055 24.692 1.00 90.06 204 GLN A CA 1
ATOM 1654 C C . GLN A 1 204 ? -13.132 4.579 25.060 1.00 90.06 204 GLN A C 1
ATOM 1656 O O . GLN A 1 204 ? -13.789 4.013 25.934 1.00 90.06 204 GLN A O 1
ATOM 1661 N N . ALA A 1 205 ? -13.618 5.621 24.381 1.00 90.44 205 ALA A N 1
ATOM 1662 C CA . ALA A 1 205 ? -14.977 6.117 24.576 1.00 90.44 205 ALA A CA 1
ATOM 1663 C C . ALA A 1 205 ? -16.013 5.023 24.259 1.00 90.44 205 ALA A C 1
ATOM 1665 O O . ALA A 1 205 ? -16.907 4.763 25.065 1.00 90.44 205 ALA A O 1
ATOM 1666 N N . HIS A 1 206 ? -15.849 4.305 23.141 1.00 88.44 206 HIS A N 1
ATOM 1667 C CA . HIS A 1 206 ? -16.703 3.163 22.796 1.00 88.44 206 HIS A CA 1
ATOM 1668 C C . HIS A 1 206 ? -16.688 2.047 23.849 1.00 88.44 206 HIS A C 1
ATOM 1670 O O . HIS A 1 206 ? -17.736 1.429 24.074 1.00 88.44 206 HIS A O 1
ATOM 1676 N N . MET A 1 207 ? -15.536 1.796 24.485 1.00 86.25 207 MET A N 1
ATOM 1677 C CA . MET A 1 207 ? -15.391 0.819 25.573 1.00 86.25 207 MET A CA 1
ATOM 1678 C C . MET A 1 207 ? -16.114 1.262 26.841 1.00 86.25 207 MET A C 1
ATOM 1680 O O . MET A 1 207 ? -16.896 0.487 27.388 1.00 86.25 207 MET A O 1
ATOM 1684 N N . LYS A 1 208 ? -15.930 2.519 27.263 1.00 89.50 208 LYS A N 1
ATOM 1685 C CA . LYS A 1 208 ? -16.630 3.097 28.423 1.00 89.50 208 LYS A CA 1
ATOM 1686 C C . LYS A 1 208 ? -18.149 3.033 28.256 1.00 89.50 208 LYS A C 1
ATOM 1688 O O . LYS A 1 208 ? -18.859 2.673 29.187 1.00 89.50 208 LYS A O 1
ATOM 1693 N N . MET A 1 209 ? -18.636 3.298 27.045 1.00 89.88 209 MET A N 1
ATOM 1694 C CA . MET A 1 209 ? -20.060 3.242 26.699 1.00 89.88 209 MET A CA 1
ATOM 1695 C C . MET A 1 209 ? -20.604 1.816 26.472 1.00 89.88 209 MET A C 1
ATOM 1697 O O . MET A 1 209 ? -21.782 1.667 26.159 1.00 89.88 209 MET A O 1
ATOM 1701 N N . LYS A 1 210 ? -19.779 0.759 26.576 1.00 87.25 210 LYS A N 1
ATOM 1702 C CA . LYS A 1 210 ? -20.167 -0.652 26.338 1.00 87.25 210 LYS A CA 1
ATOM 1703 C C . LYS A 1 210 ? -20.913 -0.880 25.013 1.00 87.25 210 LYS A C 1
ATOM 1705 O O . LYS A 1 210 ? -21.821 -1.712 24.918 1.00 87.25 210 LYS A O 1
ATOM 1710 N N . THR A 1 211 ? -20.521 -0.140 23.977 1.00 86.25 211 THR A N 1
ATOM 1711 C CA . THR A 1 211 ? -21.151 -0.221 22.650 1.00 86.25 211 THR A CA 1
ATOM 1712 C C . THR A 1 211 ? -21.013 -1.616 22.030 1.00 86.25 211 THR A C 1
ATOM 1714 O O . THR A 1 211 ? -20.132 -2.394 22.396 1.00 86.25 211 THR A O 1
ATOM 1717 N N . LYS A 1 212 ? -21.843 -1.933 21.024 1.00 80.12 212 LYS A N 1
ATOM 1718 C CA . LYS A 1 212 ? -21.753 -3.202 20.275 1.00 80.12 212 LYS A CA 1
ATOM 1719 C C . LYS A 1 212 ? -20.339 -3.455 19.725 1.00 80.12 212 LYS A C 1
ATOM 1721 O O . LYS A 1 212 ? -19.841 -4.571 19.835 1.00 80.12 212 LYS A O 1
ATOM 1726 N N . LYS A 1 213 ? -19.669 -2.409 19.215 1.00 78.12 213 LYS A N 1
ATOM 1727 C CA . LYS A 1 213 ? -18.265 -2.471 18.763 1.00 78.12 213 LYS A CA 1
ATOM 1728 C C . LYS A 1 213 ? -17.305 -2.871 19.888 1.00 78.12 213 LYS A C 1
ATOM 1730 O O . LYS A 1 213 ? -16.448 -3.720 19.681 1.00 78.12 213 LYS A O 1
ATOM 1735 N N . ALA A 1 214 ? -17.473 -2.317 21.089 1.00 79.38 214 ALA A N 1
ATOM 1736 C CA . ALA A 1 214 ? -16.640 -2.681 22.234 1.00 79.38 214 ALA A CA 1
ATOM 1737 C C . ALA A 1 214 ? -16.816 -4.149 22.655 1.00 79.38 214 ALA A C 1
ATOM 1739 O O . ALA A 1 214 ? -15.827 -4.807 22.962 1.00 79.38 214 ALA A O 1
ATOM 1740 N N . LYS A 1 215 ? -18.047 -4.680 22.607 1.00 78.94 215 LYS A N 1
ATOM 1741 C CA . LYS A 1 215 ? -18.323 -6.099 22.902 1.00 78.94 215 LYS A CA 1
ATOM 1742 C C . LYS A 1 215 ? -17.668 -7.047 21.890 1.00 78.94 215 LYS A C 1
ATOM 1744 O O . LYS A 1 215 ? -17.074 -8.046 22.281 1.00 78.94 215 LYS A O 1
ATOM 1749 N N . LEU A 1 216 ? -17.734 -6.714 20.599 1.00 80.12 216 LEU A N 1
ATOM 1750 C CA . LEU A 1 216 ? -17.043 -7.462 19.540 1.00 80.12 216 LEU A CA 1
ATOM 1751 C C . LEU A 1 216 ? -15.521 -7.453 19.743 1.00 80.12 216 LEU A C 1
ATOM 1753 O O . LEU A 1 216 ? -14.873 -8.482 19.587 1.00 80.12 216 LEU A O 1
ATOM 1757 N N . ARG A 1 217 ? -14.947 -6.314 20.148 1.00 75.25 217 ARG A N 1
ATOM 1758 C CA . ARG A 1 217 ? -13.512 -6.209 20.448 1.00 75.25 217 ARG A CA 1
ATOM 1759 C C . ARG A 1 217 ? -13.096 -7.082 21.630 1.00 75.25 217 ARG A C 1
ATOM 1761 O O . ARG A 1 217 ? -12.089 -7.769 21.525 1.00 75.25 217 ARG A O 1
ATOM 1768 N N . SER A 1 218 ? -13.865 -7.101 22.722 1.00 72.06 218 SER A N 1
ATOM 1769 C CA . SER A 1 218 ? -13.545 -7.951 23.881 1.00 72.06 218 SER A CA 1
ATOM 1770 C C . SER A 1 218 ? -13.539 -9.447 23.559 1.00 72.06 218 SER A C 1
ATOM 1772 O O . SER A 1 218 ? -12.867 -10.198 24.246 1.00 72.06 218 SER A O 1
ATOM 1774 N N . GLN A 1 219 ? -14.246 -9.879 22.509 1.00 73.25 219 GLN A N 1
ATOM 1775 C CA . GLN A 1 219 ? -14.230 -11.272 22.043 1.00 73.25 219 GLN A CA 1
ATOM 1776 C C . GLN A 1 219 ? -12.995 -11.611 21.190 1.00 73.25 219 GLN A C 1
ATOM 1778 O O . GLN A 1 219 ? -12.661 -12.782 21.038 1.00 73.25 219 GLN A O 1
ATOM 1783 N N . LYS A 1 220 ? -12.329 -10.599 20.617 1.00 66.31 220 LYS A N 1
ATOM 1784 C CA . LYS A 1 220 ? -11.116 -10.749 19.798 1.00 66.31 220 LYS A CA 1
ATOM 1785 C C . LYS A 1 220 ? -9.815 -10.629 20.603 1.00 66.31 220 LYS A C 1
ATOM 1787 O O . LYS A 1 220 ? -8.755 -10.851 20.033 1.00 66.31 220 LYS A O 1
ATOM 1792 N N . ALA A 1 221 ? -9.878 -10.239 21.877 1.00 51.69 221 ALA A N 1
ATOM 1793 C CA . ALA A 1 221 ? -8.698 -10.125 22.727 1.00 51.69 221 ALA A CA 1
ATOM 1794 C C . ALA A 1 221 ? -8.222 -11.526 23.144 1.00 51.69 221 ALA A C 1
ATOM 1796 O O . ALA A 1 221 ? -8.911 -12.194 23.914 1.00 51.69 221 ALA A O 1
ATOM 1797 N N . TRP A 1 222 ? -7.069 -11.933 22.617 1.00 43.59 222 TRP A N 1
ATOM 1798 C CA . TRP A 1 222 ? -6.306 -13.114 23.017 1.00 43.59 222 TRP A CA 1
ATOM 1799 C C . TRP A 1 222 ? -4.852 -12.694 23.190 1.00 43.59 222 TRP A C 1
ATOM 1801 O O . TRP A 1 222 ? -4.304 -12.115 22.223 1.00 43.59 222 TRP A O 1
#